Protein AF-A0A150PRD9-F1 (afdb_monomer)

Radius of gyration: 26.18 Å; Cα contacts (8 Å, |Δi|>4): 359; chains: 1; bounding box: 67×88×42 Å

Secondary structure (DSSP, 8-state):
--------------------------PPPPPS--TT----------PPPPHHHHHHHHHHHHTT--TT---STT---HHHHHHHH---SEEEEEEEEETTEEEEEEEEE-SSSS-EEEEEEETTTTT---EEEEPPPTT--HHHHHHHH-S-SEEEEEEEEETTEEEEEEEETTTTEEEEEEEESSGGGTT--EEEEEEEE-S--HHHIIIII-S-S--PPP---------

Structure (mmCIF, N/CA/C/O backbone):
data_AF-A0A150PRD9-F1
#
_entry.id   AF-A0A150PRD9-F1
#
loop_
_atom_site.group_PDB
_atom_site.id
_atom_site.type_symbol
_atom_site.label_atom_id
_atom_site.label_alt_id
_atom_site.label_comp_id
_atom_site.label_asym_id
_atom_site.label_entity_id
_atom_site.label_seq_id
_atom_site.pdbx_PDB_ins_code
_atom_site.Cartn_x
_atom_site.Cartn_y
_atom_site.Cartn_z
_atom_site.occupancy
_atom_site.B_iso_or_equiv
_atom_site.auth_seq_id
_atom_site.auth_comp_id
_atom_site.auth_asym_id
_atom_site.auth_atom_id
_atom_site.pdbx_PDB_model_num
ATOM 1 N N . MET A 1 1 ? 47.903 -1.549 9.107 1.00 37.62 1 MET A N 1
ATOM 2 C CA . MET A 1 1 ? 47.919 -2.402 7.899 1.00 37.62 1 MET A CA 1
ATOM 3 C C . MET A 1 1 ? 48.268 -3.822 8.312 1.00 37.62 1 MET A C 1
ATOM 5 O O . MET A 1 1 ? 49.426 -4.097 8.581 1.00 37.62 1 MET A O 1
ATOM 9 N N . ALA A 1 2 ? 47.248 -4.667 8.443 1.00 38.97 2 ALA A N 1
ATOM 10 C CA . ALA A 1 2 ? 47.296 -6.129 8.389 1.00 38.97 2 ALA A CA 1
ATOM 11 C C . ALA A 1 2 ? 45.835 -6.602 8.335 1.00 38.97 2 ALA A C 1
ATOM 13 O O . ALA A 1 2 ? 45.021 -6.114 9.123 1.00 38.97 2 ALA A O 1
ATOM 14 N N . PRO A 1 3 ? 45.492 -7.512 7.416 1.00 44.19 3 PRO A N 1
ATOM 15 C CA . PRO A 1 3 ? 44.768 -8.682 7.887 1.00 44.19 3 PRO A CA 1
ATOM 16 C C . PRO A 1 3 ? 45.264 -9.990 7.262 1.00 44.19 3 PRO A C 1
ATOM 18 O O . PRO A 1 3 ? 45.500 -10.095 6.064 1.00 44.19 3 PRO A O 1
ATOM 21 N N . PHE A 1 4 ? 45.397 -10.966 8.160 1.00 32.56 4 PHE A N 1
ATOM 22 C CA . PHE A 1 4 ? 45.103 -12.390 8.020 1.00 32.56 4 PHE A CA 1
ATOM 23 C C . PHE A 1 4 ? 44.724 -12.886 6.618 1.00 32.56 4 PHE A C 1
ATOM 25 O O . PHE A 1 4 ? 43.592 -12.707 6.165 1.00 32.56 4 PHE A O 1
ATOM 32 N N . ASP A 1 5 ? 45.658 -13.615 6.008 1.00 34.66 5 ASP A N 1
ATOM 33 C CA . ASP A 1 5 ? 45.406 -14.452 4.845 1.00 34.66 5 ASP A CA 1
ATOM 34 C C . ASP A 1 5 ? 45.187 -15.915 5.258 1.00 34.66 5 ASP A C 1
ATOM 36 O O . ASP A 1 5 ? 45.760 -16.442 6.216 1.00 34.66 5 ASP A O 1
ATOM 40 N N . ARG A 1 6 ? 44.286 -16.541 4.510 1.00 40.16 6 ARG A N 1
ATOM 41 C CA . ARG A 1 6 ? 43.806 -17.913 4.609 1.00 40.16 6 ARG A CA 1
ATOM 42 C C . ARG A 1 6 ? 44.943 -18.892 4.352 1.00 40.16 6 ARG A C 1
ATOM 44 O O . ARG A 1 6 ? 45.740 -18.690 3.449 1.00 40.16 6 ARG A O 1
ATOM 51 N N . THR A 1 7 ? 44.909 -20.039 5.027 1.00 35.50 7 THR A N 1
ATOM 52 C CA . THR A 1 7 ? 45.119 -21.364 4.406 1.00 35.50 7 THR A CA 1
ATOM 53 C C . THR A 1 7 ? 45.046 -22.450 5.475 1.00 35.50 7 THR A C 1
ATOM 55 O O . THR A 1 7 ? 45.992 -22.660 6.227 1.00 35.50 7 THR A O 1
ATOM 58 N N . ASN A 1 8 ? 43.938 -23.200 5.521 1.00 35.47 8 ASN A N 1
ATOM 59 C CA . ASN A 1 8 ? 43.919 -24.477 6.232 1.00 35.47 8 ASN A CA 1
ATOM 60 C C . ASN A 1 8 ? 43.603 -25.642 5.284 1.00 35.47 8 ASN A C 1
ATOM 62 O O . ASN A 1 8 ? 42.499 -25.818 4.781 1.00 35.47 8 ASN A O 1
ATOM 66 N N . ARG A 1 9 ? 44.695 -26.352 5.002 1.00 37.44 9 ARG A N 1
ATOM 67 C CA . ARG A 1 9 ? 44.912 -27.774 4.716 1.00 37.44 9 ARG A CA 1
ATOM 68 C C . ARG A 1 9 ? 43.719 -28.675 4.359 1.00 37.44 9 ARG A C 1
ATOM 70 O O . ARG A 1 9 ? 42.916 -29.098 5.177 1.00 37.44 9 ARG A O 1
ATOM 77 N N . ARG A 1 10 ? 43.800 -29.113 3.103 1.00 37.56 10 ARG A N 1
ATOM 78 C CA . ARG A 1 10 ? 43.673 -30.484 2.573 1.00 37.56 10 ARG A CA 1
ATOM 79 C C . ARG A 1 10 ? 43.666 -31.666 3.579 1.00 37.56 10 ARG A C 1
ATOM 81 O O . ARG A 1 10 ? 44.623 -31.827 4.327 1.00 37.56 10 ARG A O 1
ATOM 88 N N . ARG A 1 11 ? 42.739 -32.601 3.287 1.00 34.88 11 ARG A N 1
ATOM 89 C CA . ARG A 1 11 ? 42.903 -34.058 2.994 1.00 34.88 11 ARG A CA 1
ATOM 90 C C . ARG A 1 11 ? 42.358 -35.114 3.991 1.00 34.88 11 ARG A C 1
ATOM 92 O O . ARG A 1 11 ? 42.951 -35.391 5.020 1.00 34.88 11 ARG A O 1
ATOM 99 N N . SER A 1 12 ? 41.331 -35.815 3.473 1.00 32.56 12 SER A N 1
ATOM 100 C CA . SER A 1 12 ? 41.173 -37.281 3.284 1.00 32.56 12 SER A CA 1
ATOM 101 C C . SER A 1 12 ? 40.799 -38.216 4.444 1.00 32.56 12 SER A C 1
ATOM 103 O O . SER A 1 12 ? 41.617 -38.444 5.321 1.00 32.56 12 SER A O 1
ATOM 105 N N . ALA A 1 13 ? 39.654 -38.908 4.295 1.00 32.94 13 ALA A N 1
ATOM 106 C CA . ALA A 1 13 ? 39.488 -40.383 4.238 1.00 32.94 13 ALA A CA 1
ATOM 107 C C . ALA A 1 13 ? 37.976 -40.710 4.110 1.00 32.94 13 ALA A C 1
ATOM 109 O O . ALA A 1 13 ? 37.179 -40.253 4.914 1.00 32.94 13 ALA A O 1
ATOM 110 N N . ARG A 1 14 ? 37.491 -41.254 2.984 1.00 36.16 14 ARG A N 1
ATOM 111 C CA . ARG A 1 14 ? 37.261 -42.694 2.720 1.00 36.16 14 ARG A CA 1
ATOM 112 C C . ARG A 1 14 ? 36.399 -43.413 3.773 1.00 36.16 14 ARG A C 1
ATOM 114 O O . ARG A 1 14 ? 36.920 -43.893 4.768 1.00 36.16 14 ARG A O 1
ATOM 121 N N . CYS A 1 15 ? 35.128 -43.626 3.434 1.00 32.19 15 CYS A N 1
ATOM 122 C CA . CYS A 1 15 ? 34.435 -44.899 3.641 1.00 32.19 15 CYS A CA 1
ATOM 123 C C . CYS A 1 15 ? 33.459 -45.099 2.477 1.00 32.19 15 CYS A C 1
ATOM 125 O O . CYS A 1 15 ? 32.563 -44.295 2.248 1.00 32.19 15 CYS A O 1
ATOM 127 N N . ALA A 1 16 ? 33.717 -46.148 1.707 1.00 34.25 16 ALA A N 1
ATOM 128 C CA . ALA A 1 16 ? 32.912 -46.640 0.606 1.00 34.25 16 ALA A CA 1
ATOM 129 C C . ALA A 1 16 ? 32.479 -48.047 0.983 1.00 34.25 16 ALA A C 1
ATOM 131 O O . ALA A 1 16 ? 33.376 -48.823 1.270 1.00 34.25 16 ALA A O 1
ATOM 132 N N . TRP A 1 17 ? 31.187 -48.376 0.933 1.00 32.91 17 TRP A N 1
ATOM 133 C CA . TRP A 1 17 ? 30.701 -49.750 0.750 1.00 32.91 17 TRP A CA 1
ATOM 134 C C . TRP A 1 17 ? 29.345 -49.725 0.013 1.00 32.91 17 TRP A C 1
ATOM 136 O O . TRP A 1 17 ? 28.378 -49.186 0.535 1.00 32.91 17 TRP A O 1
ATOM 146 N N . LEU A 1 18 ? 29.372 -50.264 -1.220 1.00 37.53 18 LEU A N 1
ATOM 147 C CA . LEU A 1 18 ? 28.407 -51.132 -1.932 1.00 37.53 18 LEU A CA 1
ATOM 148 C C . LEU A 1 18 ? 26.892 -50.818 -1.852 1.00 37.53 18 LEU A C 1
ATOM 150 O O . LEU A 1 18 ? 26.327 -50.694 -0.779 1.00 37.53 18 LEU A O 1
ATOM 154 N N . TRP A 1 19 ? 26.145 -50.751 -2.959 1.00 32.72 19 TRP A N 1
ATOM 155 C CA . TRP A 1 19 ? 25.974 -51.819 -3.955 1.00 32.72 19 TRP A CA 1
ATOM 156 C C . TRP A 1 19 ? 25.648 -51.284 -5.361 1.00 32.72 19 TRP A C 1
ATOM 158 O O . TRP A 1 19 ? 24.918 -50.311 -5.528 1.00 32.72 19 TRP A O 1
ATOM 168 N N . LEU A 1 20 ? 26.171 -51.987 -6.365 1.00 34.28 20 LEU A N 1
ATOM 169 C CA .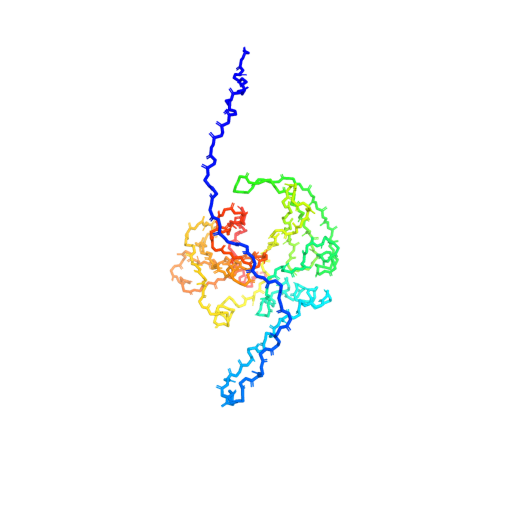 LEU A 1 20 ? 25.882 -51.853 -7.792 1.00 34.28 20 LEU A CA 1
ATOM 170 C C . LEU A 1 20 ? 25.314 -53.197 -8.281 1.00 34.28 20 LEU A C 1
ATOM 172 O O . LEU A 1 20 ? 25.629 -54.224 -7.681 1.00 34.28 20 LEU A O 1
ATOM 176 N N . LEU A 1 21 ? 24.597 -53.154 -9.413 1.00 36.78 21 LEU A N 1
ATOM 177 C CA . LEU A 1 21 ? 23.935 -54.228 -10.189 1.00 36.78 21 LEU A CA 1
ATOM 178 C C . LEU A 1 21 ? 22.407 -54.277 -9.945 1.00 36.78 21 LEU A C 1
ATOM 180 O O . LEU A 1 21 ? 21.961 -54.226 -8.812 1.00 36.78 21 LEU A O 1
ATOM 184 N N . ALA A 1 22 ? 21.530 -54.356 -10.947 1.00 35.50 22 ALA A N 1
ATOM 185 C CA . ALA A 1 22 ? 21.728 -54.771 -12.328 1.00 35.50 22 ALA A CA 1
ATOM 186 C C . ALA A 1 22 ? 20.698 -54.137 -13.276 1.00 35.50 22 ALA A C 1
ATOM 188 O O . ALA A 1 22 ? 19.500 -54.101 -13.008 1.00 35.50 22 ALA A O 1
ATOM 189 N N . LEU A 1 23 ? 21.201 -53.752 -14.448 1.00 47.50 23 LEU A N 1
ATOM 190 C CA . LEU A 1 23 ? 20.484 -53.788 -15.715 1.00 47.50 23 LEU A CA 1
ATOM 191 C C . LEU A 1 23 ? 19.924 -55.200 -15.936 1.00 47.50 23 LEU A C 1
ATOM 193 O O . LEU A 1 23 ? 20.686 -56.119 -16.210 1.00 47.50 23 LEU A O 1
ATOM 197 N N . THR A 1 24 ? 18.608 -55.368 -15.859 1.00 40.44 24 THR A N 1
ATOM 198 C CA . THR A 1 24 ? 17.876 -56.396 -16.614 1.00 40.44 24 THR A CA 1
ATOM 199 C C . THR A 1 24 ? 16.485 -55.856 -16.925 1.00 40.44 24 THR A C 1
ATOM 201 O O . THR A 1 24 ? 15.729 -55.462 -16.041 1.00 40.44 24 THR A O 1
ATOM 204 N N . GLY A 1 25 ? 16.162 -55.784 -18.216 1.00 47.84 25 GLY A N 1
ATOM 205 C CA . GLY A 1 25 ? 14.833 -55.445 -18.698 1.00 47.84 25 GLY A CA 1
ATOM 206 C C . GLY A 1 25 ? 13.842 -56.555 -18.368 1.00 47.84 25 GLY A C 1
ATOM 207 O O . GLY A 1 25 ? 13.628 -57.456 -19.170 1.00 47.84 25 GLY A O 1
ATOM 208 N N . CYS A 1 26 ? 13.214 -56.464 -17.201 1.00 33.56 26 CYS A N 1
ATOM 209 C CA . CYS A 1 26 ? 11.996 -57.192 -16.872 1.00 33.56 26 CYS A CA 1
ATOM 210 C C . CYS A 1 26 ? 10.946 -56.175 -16.428 1.00 33.56 26 CYS A C 1
ATOM 212 O O . CYS A 1 26 ? 11.032 -55.572 -15.362 1.00 33.56 26 CYS A O 1
ATOM 214 N N . ARG A 1 27 ? 9.969 -55.951 -17.306 1.00 45.00 27 ARG A N 1
ATOM 215 C CA . ARG A 1 27 ? 8.781 -55.145 -17.041 1.00 45.00 27 ARG A CA 1
ATOM 216 C C . ARG A 1 27 ? 7.873 -55.976 -16.121 1.00 45.00 27 ARG A C 1
ATOM 218 O O . ARG A 1 27 ? 7.467 -57.055 -16.551 1.00 45.00 27 ARG A O 1
ATOM 225 N N . PRO A 1 28 ? 7.556 -55.546 -14.888 1.00 47.50 28 PRO A N 1
ATOM 226 C CA . PRO A 1 28 ? 6.548 -56.242 -14.099 1.00 47.50 28 PRO A CA 1
ATOM 227 C C . PRO A 1 28 ? 5.176 -56.085 -14.783 1.00 47.50 28 PRO A C 1
ATOM 229 O O . PRO A 1 28 ? 4.887 -55.002 -15.308 1.00 47.50 28 PRO A O 1
ATOM 232 N N . PRO A 1 29 ? 4.327 -57.129 -14.822 1.00 48.88 29 PRO A N 1
ATOM 233 C CA . PRO A 1 29 ? 2.943 -56.967 -15.240 1.00 48.88 29 PRO A CA 1
ATOM 234 C C . PRO A 1 29 ? 2.233 -56.045 -14.247 1.00 48.88 29 PRO A C 1
ATOM 236 O O . PRO A 1 29 ? 2.432 -56.140 -13.034 1.00 48.88 29 PRO A O 1
ATOM 239 N N . ALA A 1 30 ? 1.438 -55.120 -14.782 1.00 51.72 30 ALA A N 1
ATOM 240 C CA . ALA A 1 30 ? 0.642 -54.197 -13.991 1.00 51.72 30 ALA A CA 1
ATOM 241 C C . ALA A 1 30 ? -0.240 -54.978 -12.999 1.00 51.72 30 ALA A C 1
ATOM 243 O O . ALA A 1 30 ? -0.910 -55.926 -13.421 1.00 51.72 30 ALA A O 1
ATOM 244 N N . PRO A 1 31 ? -0.284 -54.603 -11.708 1.00 46.94 31 PRO A N 1
ATOM 245 C CA . PRO A 1 31 ? -1.329 -55.108 -10.838 1.00 46.94 31 PRO A CA 1
ATOM 246 C C . PRO A 1 31 ? -2.671 -54.562 -11.335 1.00 46.94 31 PRO A C 1
ATOM 248 O O . PRO A 1 31 ? -2.882 -53.351 -11.422 1.00 46.94 31 PRO A O 1
ATOM 251 N N . ALA A 1 32 ? -3.565 -55.477 -11.698 1.00 51.06 32 ALA A N 1
ATOM 252 C CA . ALA A 1 32 ? -4.973 -55.184 -11.880 1.00 51.06 32 ALA A CA 1
ATOM 253 C C . ALA A 1 32 ? -5.573 -54.790 -10.521 1.00 51.06 32 ALA A C 1
ATOM 255 O O . ALA A 1 32 ? -5.383 -55.502 -9.537 1.00 51.06 32 ALA A O 1
ATOM 256 N N . GLY A 1 33 ? -6.311 -53.679 -10.487 1.00 52.69 33 GLY A N 1
ATOM 257 C CA . GLY A 1 33 ? -7.167 -53.319 -9.356 1.00 52.69 33 GLY A CA 1
ATOM 258 C C . GLY A 1 33 ? -6.579 -52.295 -8.386 1.00 52.69 33 GLY A C 1
ATOM 259 O O . GLY A 1 33 ? -6.261 -52.628 -7.251 1.00 52.69 33 GLY A O 1
ATOM 260 N N . CYS A 1 34 ? -6.548 -51.030 -8.810 1.00 42.34 34 CYS A N 1
ATOM 261 C CA . CYS A 1 34 ? -6.650 -49.875 -7.912 1.00 42.34 34 CYS A CA 1
ATOM 262 C C . CYS A 1 34 ? -7.755 -48.940 -8.436 1.00 42.34 34 CYS A C 1
ATOM 264 O O . CYS A 1 34 ? -7.512 -47.770 -8.729 1.00 42.34 34 CYS A O 1
ATOM 266 N N . ASP A 1 35 ? -8.973 -49.468 -8.582 1.00 45.53 35 ASP A N 1
ATOM 267 C CA . ASP A 1 35 ? -10.180 -48.651 -8.727 1.00 45.53 35 ASP A CA 1
ATOM 268 C C . ASP A 1 35 ? -10.509 -48.055 -7.356 1.00 45.53 35 ASP A C 1
ATOM 270 O O . ASP A 1 35 ? -11.196 -48.663 -6.537 1.00 45.53 35 ASP A O 1
ATOM 274 N N . GLY A 1 36 ? -9.937 -46.888 -7.060 1.00 45.34 36 GLY A N 1
ATOM 275 C CA . GLY A 1 36 ? -10.210 -46.222 -5.787 1.00 45.34 36 GLY A CA 1
ATOM 276 C C . GLY A 1 36 ? -9.238 -45.141 -5.337 1.00 45.34 36 GLY A C 1
ATOM 277 O O . GLY A 1 36 ? -9.206 -44.852 -4.147 1.00 45.34 36 GLY A O 1
ATOM 278 N N . CYS A 1 37 ? -8.446 -44.523 -6.220 1.00 39.03 37 CYS A N 1
ATOM 279 C CA . CYS A 1 37 ? -7.747 -43.289 -5.851 1.00 39.03 37 CYS A CA 1
ATOM 280 C C . CYS A 1 37 ? -8.706 -42.096 -6.014 1.00 39.03 37 CYS A C 1
ATOM 282 O O . CYS A 1 37 ? -9.008 -41.725 -7.152 1.00 39.03 37 CYS A O 1
ATOM 284 N N . PRO A 1 38 ? -9.197 -41.470 -4.926 1.00 46.97 38 PRO A N 1
ATOM 285 C CA . PRO A 1 38 ? -9.959 -40.243 -5.051 1.00 46.97 38 PRO A CA 1
ATOM 286 C C . PRO A 1 38 ? -9.023 -39.133 -5.527 1.00 46.97 38 PRO A C 1
ATOM 288 O O . PRO A 1 38 ? -7.971 -38.894 -4.941 1.00 46.97 38 PRO A O 1
ATOM 291 N N . GLY A 1 39 ? -9.440 -38.458 -6.595 1.00 44.22 39 GLY A N 1
ATOM 292 C CA . GLY A 1 39 ? -9.040 -37.091 -6.896 1.00 44.22 39 GLY A CA 1
ATOM 293 C C . GLY A 1 39 ? -7.546 -36.889 -7.095 1.00 44.22 39 GLY A C 1
ATOM 294 O O . GLY A 1 39 ? -6.844 -36.409 -6.210 1.00 44.22 39 GLY A O 1
ATOM 295 N N . ARG A 1 40 ? -7.090 -37.115 -8.330 1.00 43.19 40 ARG A N 1
ATOM 296 C CA . ARG A 1 40 ? -6.012 -36.318 -8.924 1.00 43.19 40 ARG A CA 1
ATOM 297 C C . ARG A 1 40 ? -6.301 -34.861 -8.560 1.00 43.19 40 ARG A C 1
ATOM 299 O O . ARG A 1 40 ? -7.249 -34.291 -9.096 1.00 43.19 40 ARG A O 1
ATOM 306 N N . ALA A 1 41 ? -5.554 -34.309 -7.603 1.00 44.50 41 ALA A N 1
ATOM 307 C CA . ALA A 1 41 ? -5.628 -32.899 -7.276 1.00 44.50 41 ALA A CA 1
ATOM 308 C C . ALA A 1 41 ? -5.374 -32.171 -8.591 1.00 44.50 41 ALA A C 1
ATOM 310 O O . ALA A 1 41 ? -4.271 -32.222 -9.143 1.00 44.50 41 ALA A O 1
ATOM 311 N N . VAL A 1 42 ? -6.440 -31.607 -9.157 1.00 44.72 42 VAL A N 1
ATOM 312 C CA . VAL A 1 42 ? -6.337 -30.672 -10.260 1.00 44.72 42 VAL A CA 1
ATOM 313 C C . VAL A 1 42 ? -5.552 -29.528 -9.658 1.00 44.72 42 VAL A C 1
ATOM 315 O O . VAL A 1 42 ? -6.079 -28.717 -8.904 1.00 44.72 42 VAL A O 1
ATOM 318 N N . SER A 1 43 ? -4.247 -29.543 -9.904 1.00 41.78 43 SER A N 1
ATOM 319 C CA . SER A 1 43 ? -3.396 -28.398 -9.685 1.00 41.78 43 SER A CA 1
ATOM 320 C C . SER A 1 43 ? -3.893 -27.359 -10.678 1.00 41.78 43 SER A C 1
ATOM 322 O O . SER A 1 43 ? -3.392 -27.273 -11.795 1.00 41.78 43 SER A O 1
ATOM 324 N N . THR A 1 44 ? -4.925 -26.607 -10.297 1.00 40.66 44 THR A N 1
ATOM 325 C CA . THR A 1 44 ? -5.184 -25.282 -10.844 1.00 40.66 44 THR A CA 1
ATOM 326 C C . THR A 1 44 ? -3.957 -24.464 -10.479 1.00 40.66 44 THR A C 1
ATOM 328 O O . THR A 1 44 ? -3.909 -23.812 -9.438 1.00 40.66 44 THR A O 1
ATOM 331 N N . GLN A 1 45 ? -2.908 -24.583 -11.294 1.00 38.66 45 GLN A N 1
ATOM 332 C CA . GLN A 1 45 ? -1.927 -23.524 -11.401 1.00 38.66 45 GLN A CA 1
ATOM 333 C C . GLN A 1 45 ? -2.751 -22.320 -11.832 1.00 38.66 45 GLN A C 1
ATOM 335 O O . GLN A 1 45 ? -3.256 -22.291 -12.950 1.00 38.66 45 GLN A O 1
ATOM 340 N N . ALA A 1 46 ? -3.014 -21.413 -10.893 1.00 47.97 46 ALA A N 1
ATOM 341 C CA . ALA A 1 46 ? -3.558 -20.116 -11.229 1.00 47.97 46 ALA A CA 1
ATOM 342 C C . ALA A 1 46 ? -2.591 -19.529 -12.258 1.00 47.97 46 ALA A C 1
ATOM 344 O O . ALA A 1 46 ? -1.435 -19.259 -11.927 1.00 47.97 46 ALA A O 1
ATOM 345 N N . GLU A 1 47 ? -3.020 -19.460 -13.519 1.00 54.19 47 GLU A N 1
ATOM 346 C CA . GLU A 1 47 ? -2.265 -18.758 -14.545 1.00 54.19 47 GLU A CA 1
ATOM 347 C C . GLU A 1 47 ? -2.004 -17.359 -14.000 1.00 54.19 47 GLU A C 1
ATOM 349 O O . GLU A 1 47 ? -2.922 -16.697 -13.501 1.00 54.19 47 GLU A O 1
ATOM 354 N N . ALA A 1 48 ? -0.736 -16.945 -14.011 1.00 58.50 48 ALA A N 1
ATOM 355 C CA . ALA A 1 48 ? -0.393 -15.589 -13.629 1.00 58.50 48 ALA A CA 1
ATOM 356 C C . ALA A 1 48 ? -1.292 -14.642 -14.440 1.00 58.50 48 ALA A C 1
ATOM 358 O O . ALA A 1 48 ? -1.447 -14.861 -15.648 1.00 58.50 48 ALA A O 1
ATOM 359 N N . PRO A 1 49 ? -1.927 -13.641 -13.802 1.00 62.88 49 PRO A N 1
ATOM 360 C CA . PRO A 1 49 ? -2.818 -12.739 -14.510 1.00 62.88 49 PRO A CA 1
ATOM 361 C C . PRO A 1 49 ? -2.090 -12.179 -15.730 1.00 62.88 49 PRO A C 1
ATOM 363 O O . PRO A 1 49 ? -0.939 -11.748 -15.636 1.00 62.88 49 PRO A O 1
ATOM 366 N N . GLY A 1 50 ? -2.758 -12.210 -16.886 1.00 77.38 50 GLY A N 1
ATOM 367 C CA . GLY A 1 50 ? -2.221 -11.598 -18.094 1.00 77.38 50 GLY A CA 1
ATOM 368 C C . GLY A 1 50 ? -1.827 -10.143 -17.826 1.00 77.38 50 GLY A C 1
ATOM 369 O O . GLY A 1 50 ? -2.442 -9.464 -17.002 1.00 77.38 50 GLY A O 1
ATOM 370 N N . ARG A 1 51 ? -0.799 -9.657 -18.529 1.00 82.25 51 ARG A N 1
ATOM 371 C CA . ARG A 1 51 ? -0.193 -8.325 -18.344 1.00 82.25 51 ARG A CA 1
ATOM 372 C C . ARG A 1 51 ? -1.231 -7.195 -18.206 1.00 82.25 51 ARG A C 1
ATOM 374 O O . ARG A 1 51 ? -1.108 -6.341 -17.335 1.00 82.25 51 ARG A O 1
ATOM 381 N N . GLU A 1 52 ? -2.271 -7.217 -19.034 1.00 85.88 52 GLU A N 1
ATOM 382 C CA . GLU A 1 52 ? -3.365 -6.235 -19.019 1.00 85.88 52 GLU A CA 1
ATOM 383 C C . GLU A 1 52 ? -4.241 -6.322 -17.763 1.00 85.88 52 GLU A C 1
ATOM 385 O O . GLU A 1 52 ? -4.605 -5.297 -17.192 1.00 85.88 52 GLU A O 1
ATOM 390 N N . ALA A 1 53 ? -4.535 -7.534 -17.286 1.00 87.00 53 ALA A N 1
ATOM 391 C CA 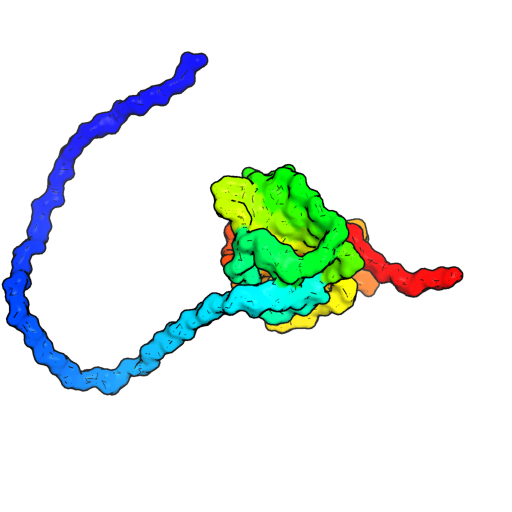. ALA A 1 53 ? -5.307 -7.737 -16.064 1.00 87.00 53 ALA A CA 1
ATOM 392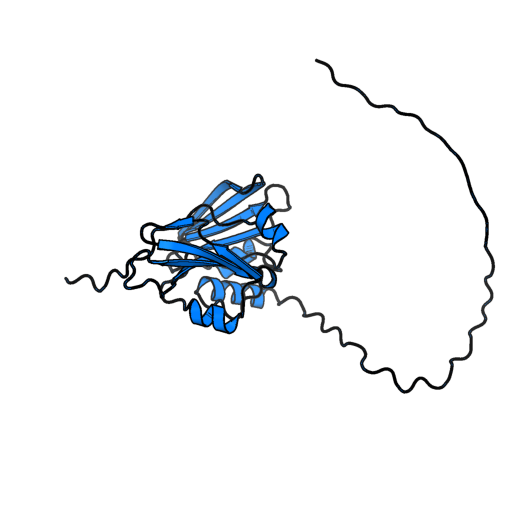 C C . ALA A 1 53 ? -4.549 -7.226 -14.830 1.00 87.00 53 ALA A C 1
ATOM 394 O O . ALA A 1 53 ? -5.165 -6.649 -13.935 1.00 87.00 53 ALA A O 1
ATOM 395 N N . ALA A 1 54 ? -3.221 -7.382 -14.799 1.00 86.00 54 ALA A N 1
ATOM 396 C CA . ALA A 1 54 ? -2.377 -6.841 -13.734 1.00 86.00 54 ALA A CA 1
ATOM 397 C C . ALA A 1 54 ? -2.364 -5.299 -13.734 1.00 86.00 54 ALA A C 1
ATOM 399 O O . ALA A 1 54 ? -2.520 -4.680 -12.679 1.00 86.00 54 ALA A O 1
ATOM 400 N N . ILE A 1 55 ? -2.262 -4.679 -14.917 1.00 89.38 55 ILE A N 1
ATOM 401 C CA . ILE A 1 55 ? -2.369 -3.219 -15.083 1.00 89.38 55 ILE A CA 1
ATOM 402 C C . ILE A 1 55 ? -3.725 -2.722 -14.575 1.00 89.38 55 ILE A C 1
ATOM 404 O O . ILE A 1 55 ? -3.781 -1.789 -13.776 1.00 89.38 55 ILE A O 1
ATOM 408 N N . GLU A 1 56 ? -4.816 -3.355 -15.005 1.00 90.75 56 GLU A N 1
ATOM 409 C CA . GLU A 1 56 ? -6.171 -2.956 -14.623 1.00 90.75 56 GLU A CA 1
ATOM 410 C C . GLU A 1 56 ? -6.441 -3.162 -13.126 1.00 90.75 56 GLU A C 1
ATOM 412 O O . GLU A 1 56 ? -7.071 -2.323 -12.481 1.00 90.75 56 GLU A O 1
ATOM 417 N N . ALA A 1 57 ? -5.942 -4.254 -12.543 1.00 90.69 57 ALA A N 1
ATOM 418 C CA . ALA A 1 57 ? -6.032 -4.494 -11.107 1.00 90.69 57 ALA A CA 1
ATOM 419 C C . ALA A 1 57 ? -5.292 -3.412 -10.309 1.00 90.69 57 ALA A C 1
ATOM 421 O O . ALA A 1 57 ? -5.847 -2.886 -9.344 1.00 90.69 57 ALA A O 1
ATOM 422 N N . LEU A 1 58 ? -4.079 -3.032 -10.727 1.00 91.81 58 LEU A N 1
ATOM 423 C CA . LEU A 1 58 ? -3.338 -1.964 -1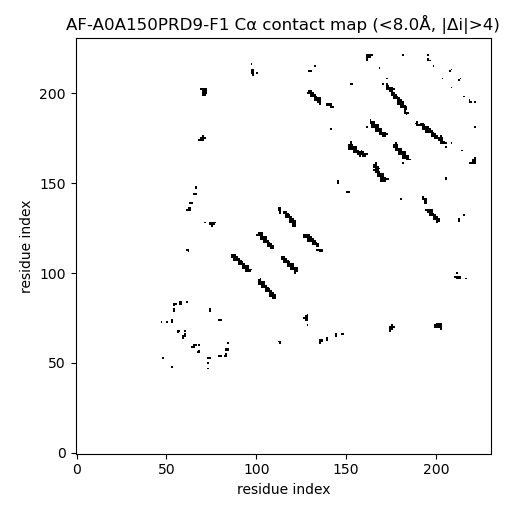0.061 1.00 91.81 58 LEU A CA 1
ATOM 424 C C . LEU A 1 58 ? -4.013 -0.599 -10.244 1.00 91.81 58 LEU A C 1
ATOM 426 O O . LEU A 1 58 ? -4.102 0.172 -9.290 1.00 91.81 58 LEU A O 1
ATOM 430 N N . ARG A 1 59 ? -4.535 -0.307 -11.439 1.00 92.38 59 ARG A N 1
ATOM 431 C CA . ARG A 1 59 ? -5.265 0.936 -11.722 1.00 92.38 59 ARG A CA 1
ATOM 432 C C . ARG A 1 59 ? -6.472 1.101 -10.795 1.00 92.38 59 ARG A C 1
ATOM 434 O O . ARG A 1 59 ? -6.665 2.178 -10.232 1.00 92.38 59 ARG A O 1
ATOM 441 N N . ARG A 1 60 ? -7.257 0.033 -10.605 1.00 93.62 60 ARG A N 1
ATOM 442 C CA . ARG A 1 60 ? -8.393 0.006 -9.667 1.00 93.62 60 ARG A CA 1
ATOM 443 C C . ARG A 1 60 ? -7.952 0.173 -8.216 1.00 93.62 60 ARG A C 1
ATOM 445 O O . ARG A 1 60 ? -8.502 1.028 -7.526 1.00 93.62 60 ARG A O 1
ATOM 452 N N . ALA A 1 61 ? -6.907 -0.543 -7.799 1.00 94.19 61 ALA A N 1
ATOM 453 C CA . ALA A 1 61 ? -6.347 -0.428 -6.453 1.00 94.19 61 ALA A CA 1
ATOM 454 C C . ALA A 1 61 ? -5.906 1.007 -6.130 1.00 94.19 61 ALA A C 1
ATOM 456 O O . ALA A 1 61 ? -6.272 1.552 -5.091 1.00 94.19 61 ALA A O 1
ATOM 457 N N . VAL A 1 62 ? -5.185 1.655 -7.051 1.00 93.06 62 VAL A N 1
ATOM 458 C CA . VAL A 1 62 ? -4.752 3.055 -6.921 1.00 93.06 62 VAL A CA 1
ATOM 459 C C . VAL A 1 62 ? -5.949 4.005 -6.856 1.00 93.06 62 VAL A C 1
ATOM 461 O O . VAL A 1 62 ? -5.913 4.973 -6.104 1.00 93.06 62 VAL A O 1
ATOM 464 N N . ALA A 1 63 ? -7.034 3.721 -7.580 1.00 91.56 63 ALA A N 1
ATOM 465 C CA . ALA A 1 63 ? -8.279 4.490 -7.510 1.00 91.56 63 ALA A CA 1
ATOM 466 C C . ALA A 1 63 ? -9.109 4.239 -6.231 1.00 91.56 63 ALA A C 1
ATOM 468 O O . ALA A 1 63 ? -10.128 4.900 -6.043 1.00 91.56 63 ALA A O 1
ATOM 469 N N . GLY A 1 64 ? -8.684 3.325 -5.351 1.00 91.69 64 GLY A N 1
ATOM 470 C CA . GLY A 1 64 ? -9.348 3.008 -4.083 1.00 91.69 64 GLY A CA 1
ATOM 471 C C . GLY A 1 64 ? -10.170 1.713 -4.086 1.00 91.69 64 GLY A C 1
ATOM 472 O O . GLY A 1 64 ? -10.596 1.277 -3.019 1.00 91.69 64 GLY A O 1
ATOM 473 N N . ASP A 1 65 ? -10.349 1.054 -5.236 1.00 94.50 65 ASP A N 1
ATOM 474 C CA . ASP A 1 65 ? -10.967 -0.277 -5.312 1.00 94.50 65 ASP A CA 1
ATOM 475 C C . ASP A 1 65 ? -9.913 -1.360 -5.052 1.00 94.50 65 ASP A C 1
ATOM 477 O O . ASP A 1 65 ? -9.276 -1.902 -5.959 1.00 94.50 65 ASP A O 1
ATOM 481 N N . LEU A 1 66 ? -9.698 -1.637 -3.766 1.00 94.50 66 LEU A N 1
ATOM 482 C CA . LEU A 1 66 ? -8.717 -2.612 -3.297 1.00 94.50 66 LEU A CA 1
ATOM 483 C C . LEU A 1 66 ? -9.279 -4.037 -3.211 1.00 94.50 66 LEU A C 1
ATOM 485 O O . LEU A 1 66 ? -8.499 -4.982 -3.134 1.00 94.50 66 LEU A O 1
ATOM 489 N N . VAL A 1 67 ? -10.601 -4.229 -3.242 1.00 93.31 67 VAL A N 1
ATOM 490 C CA . VAL A 1 67 ? -11.254 -5.498 -2.864 1.00 93.31 67 VAL A CA 1
ATOM 491 C C . VAL A 1 67 ? -10.677 -6.702 -3.614 1.00 93.31 67 VAL A C 1
ATOM 493 O O . VAL A 1 67 ? -10.364 -7.722 -2.996 1.00 93.31 67 VAL A O 1
ATOM 496 N N . GLY A 1 68 ? -10.498 -6.567 -4.930 1.00 88.19 68 GLY A N 1
ATOM 497 C CA . GLY A 1 68 ? -10.004 -7.632 -5.806 1.00 88.19 68 GLY A CA 1
ATOM 498 C C . GLY A 1 68 ? -8.482 -7.717 -5.957 1.00 88.19 68 GLY A C 1
ATOM 499 O O . GLY A 1 68 ? -8.010 -8.553 -6.726 1.00 88.19 68 GLY A O 1
ATOM 500 N N . PHE A 1 69 ? -7.705 -6.864 -5.287 1.00 89.94 69 PHE A N 1
ATOM 501 C CA . PHE A 1 69 ? -6.258 -6.798 -5.486 1.00 89.94 69 PHE A CA 1
ATOM 502 C C . PHE A 1 69 ? -5.521 -7.974 -4.810 1.00 89.94 69 PHE A C 1
ATOM 504 O O . PHE A 1 69 ? -5.826 -8.341 -3.674 1.00 89.94 69 PHE A O 1
ATOM 511 N N . GLN A 1 70 ? -4.543 -8.568 -5.507 1.00 88.06 70 GLN A N 1
ATOM 512 C CA . GLN A 1 70 ? -3.812 -9.774 -5.066 1.00 88.06 70 GLN A CA 1
ATOM 513 C C . GLN A 1 70 ? -2.282 -9.601 -5.033 1.00 88.06 70 GLN A C 1
ATOM 515 O O . GLN A 1 70 ? -1.531 -10.561 -5.198 1.00 88.06 70 GLN A O 1
ATOM 520 N N . GLY A 1 71 ? -1.813 -8.377 -4.798 1.00 91.00 71 GLY A N 1
ATOM 521 C CA . GLY A 1 71 ? -0.388 -8.084 -4.657 1.00 91.00 71 GLY A CA 1
ATOM 522 C C . GLY A 1 71 ? 0.286 -7.716 -5.978 1.00 91.00 71 GLY A C 1
ATOM 523 O O . GLY A 1 71 ? -0.306 -7.782 -7.052 1.00 91.00 71 GLY A O 1
ATOM 524 N N . LEU A 1 72 ? 1.550 -7.297 -5.892 1.00 89.44 72 LEU A N 1
ATOM 525 C CA . LEU A 1 72 ? 2.338 -6.814 -7.037 1.00 89.44 72 LEU A CA 1
ATOM 526 C C . LEU A 1 72 ? 3.039 -7.927 -7.839 1.00 89.44 72 LEU A C 1
ATOM 528 O O . LEU A 1 72 ? 3.977 -7.646 -8.582 1.00 89.44 72 LEU A O 1
ATOM 532 N N . THR A 1 73 ? 2.628 -9.191 -7.709 1.00 81.06 73 THR A N 1
ATOM 533 C CA . THR A 1 73 ? 3.232 -10.282 -8.492 1.00 81.06 73 THR A CA 1
ATOM 534 C C . THR A 1 73 ? 3.094 -9.998 -9.990 1.00 81.06 73 THR A C 1
ATOM 536 O O . THR A 1 73 ? 1.993 -9.751 -10.475 1.00 81.06 73 THR A O 1
ATOM 539 N N . GLY A 1 74 ? 4.210 -10.019 -10.726 1.00 69.81 74 GLY A N 1
ATOM 540 C CA . GLY A 1 74 ? 4.234 -9.696 -12.158 1.00 69.81 74 GLY A CA 1
ATOM 541 C C . GLY A 1 74 ? 4.248 -8.196 -12.490 1.00 69.81 74 GLY A C 1
ATOM 542 O O . GLY A 1 74 ? 4.231 -7.845 -13.667 1.00 69.81 74 GLY A O 1
ATOM 543 N N . MET A 1 75 ? 4.328 -7.307 -11.491 1.00 74.25 75 MET A N 1
ATOM 544 C CA . MET A 1 75 ? 4.468 -5.849 -11.661 1.00 74.25 75 MET A CA 1
ATOM 545 C C . MET A 1 75 ? 5.913 -5.380 -11.431 1.00 74.25 75 MET A C 1
ATOM 547 O O . MET A 1 75 ? 6.170 -4.381 -10.763 1.00 74.25 75 MET A O 1
ATOM 551 N N . GLU A 1 76 ? 6.872 -6.124 -11.977 1.00 69.38 76 GLU A N 1
ATOM 552 C CA . GLU A 1 76 ? 8.311 -5.890 -11.787 1.00 69.38 76 GLU A CA 1
ATOM 553 C C . GLU A 1 76 ? 8.847 -4.768 -12.695 1.00 69.38 76 GLU A C 1
ATOM 555 O O . GLU A 1 76 ? 9.839 -4.117 -12.370 1.00 69.38 76 GLU A O 1
ATOM 560 N N . ASP A 1 77 ? 8.168 -4.515 -13.817 1.00 74.75 77 ASP A N 1
ATOM 561 C CA . ASP A 1 77 ? 8.584 -3.586 -14.868 1.00 74.75 77 ASP A CA 1
ATOM 562 C C . ASP A 1 77 ? 8.062 -2.156 -14.624 1.00 74.75 77 ASP A C 1
ATOM 564 O O . ASP A 1 77 ? 6.865 -1.909 -14.449 1.00 74.75 77 ASP A O 1
ATOM 568 N N . ARG A 1 78 ? 8.961 -1.170 -14.705 1.00 80.06 78 ARG A N 1
ATOM 569 C CA . ARG A 1 78 ? 8.626 0.262 -14.637 1.00 80.06 78 ARG A CA 1
ATOM 570 C C . ARG A 1 78 ? 7.616 0.694 -15.701 1.00 80.06 78 ARG A C 1
ATOM 572 O O . ARG A 1 78 ? 6.812 1.586 -15.438 1.00 80.06 78 ARG A O 1
ATOM 579 N N . GLN A 1 79 ? 7.632 0.083 -16.885 1.00 79.31 79 GLN A N 1
ATOM 580 C CA . GLN A 1 79 ? 6.673 0.403 -17.945 1.00 79.31 79 GLN A CA 1
ATOM 581 C C . GLN A 1 79 ? 5.254 -0.040 -17.576 1.00 79.31 79 GLN A C 1
ATOM 583 O O . GLN A 1 79 ? 4.293 0.665 -17.880 1.00 79.31 79 GLN A O 1
ATOM 588 N N . LEU A 1 80 ? 5.116 -1.175 -16.882 1.00 79.88 80 LEU A N 1
ATOM 589 C CA . LEU A 1 80 ? 3.828 -1.641 -16.362 1.00 79.88 80 LEU A CA 1
ATOM 590 C C . LEU A 1 80 ? 3.265 -0.696 -15.320 1.00 79.88 80 LEU A C 1
ATOM 592 O O . LEU A 1 80 ? 2.084 -0.354 -15.363 1.00 79.88 80 LEU A O 1
ATOM 596 N N . LEU A 1 81 ? 4.132 -0.244 -14.419 1.00 85.25 81 LEU A N 1
ATOM 597 C CA . LEU A 1 81 ? 3.759 0.746 -13.429 1.00 85.25 81 LEU A CA 1
ATOM 598 C C . LEU A 1 81 ? 3.289 2.042 -14.107 1.00 85.25 81 LEU A C 1
ATOM 600 O O . LEU A 1 81 ? 2.206 2.528 -13.801 1.00 85.25 81 LEU A O 1
ATOM 604 N N . ALA A 1 82 ? 4.049 2.566 -15.072 1.00 85.62 82 ALA A N 1
ATOM 605 C CA . ALA A 1 82 ? 3.667 3.777 -15.800 1.00 85.62 82 ALA A CA 1
ATOM 606 C C . ALA A 1 82 ? 2.303 3.635 -16.502 1.00 85.62 82 ALA A C 1
ATOM 608 O O . ALA A 1 82 ? 1.476 4.543 -16.426 1.00 85.62 82 ALA A O 1
ATOM 609 N N . ALA A 1 83 ? 2.036 2.481 -17.126 1.00 85.00 83 ALA A N 1
ATOM 610 C CA . ALA A 1 83 ? 0.751 2.201 -17.764 1.00 85.00 83 ALA A CA 1
ATOM 611 C C . ALA A 1 83 ? -0.416 2.167 -16.759 1.00 85.00 83 ALA A C 1
ATOM 613 O O . ALA A 1 83 ? -1.485 2.702 -17.044 1.00 85.00 83 ALA A O 1
ATOM 614 N N . ALA A 1 84 ? -0.212 1.579 -15.577 1.00 86.38 84 ALA A N 1
ATOM 615 C CA . ALA A 1 84 ? -1.247 1.469 -14.549 1.00 86.38 84 ALA A CA 1
ATOM 616 C C . ALA A 1 84 ? -1.549 2.797 -13.836 1.00 86.38 84 ALA A C 1
ATOM 618 O O . ALA A 1 84 ? -2.699 3.068 -13.491 1.00 86.38 84 ALA A O 1
ATOM 619 N N . LEU A 1 85 ? -0.532 3.634 -13.609 1.00 86.88 85 LEU A N 1
ATOM 620 C CA . LEU A 1 85 ? -0.692 4.896 -12.879 1.00 86.88 85 LEU A CA 1
ATOM 621 C C . LEU A 1 85 ? -1.316 6.015 -13.726 1.00 86.88 85 LEU A C 1
ATOM 623 O O . LEU A 1 85 ? -1.908 6.953 -13.172 1.00 86.88 85 LEU A O 1
ATOM 627 N N . GLY A 1 86 ? -1.227 5.890 -15.053 1.00 82.31 86 GLY A N 1
ATOM 628 C CA . GLY A 1 86 ? -1.746 6.861 -16.008 1.00 82.31 86 GLY A CA 1
ATOM 629 C C . GLY A 1 86 ? -0.889 8.132 -16.096 1.00 82.31 86 GLY A C 1
ATOM 630 O O . GLY A 1 86 ? 0.260 8.147 -15.649 1.00 82.31 86 GLY A O 1
ATOM 631 N N . PRO A 1 87 ? -1.421 9.213 -16.695 1.00 80.75 87 PRO A N 1
ATOM 632 C CA . PRO A 1 87 ? -0.678 10.456 -16.862 1.00 80.75 87 PRO A CA 1
ATOM 633 C C . PRO A 1 87 ? -0.331 11.091 -15.510 1.00 80.75 87 PRO A C 1
ATOM 635 O O . PRO A 1 87 ? -1.149 11.134 -14.588 1.00 80.75 87 PRO A O 1
ATOM 638 N N . TYR A 1 88 ? 0.882 11.628 -15.417 1.00 87.75 88 TYR A N 1
ATOM 639 C CA . TYR A 1 88 ? 1.396 12.311 -14.235 1.00 87.75 88 TYR A CA 1
ATOM 640 C C . TYR A 1 88 ? 2.016 13.660 -14.618 1.00 87.75 88 TYR A C 1
ATOM 642 O O . TYR A 1 88 ? 2.452 13.867 -15.749 1.00 87.75 88 TYR A O 1
ATOM 650 N N . VAL A 1 89 ? 2.027 14.592 -13.667 1.00 89.00 89 VAL A N 1
ATOM 651 C CA . VAL A 1 89 ? 2.564 15.951 -13.830 1.00 89.00 89 VAL A CA 1
ATOM 652 C C . VAL A 1 89 ? 4.081 15.931 -13.762 1.00 89.00 89 VAL A C 1
ATOM 654 O O . VAL A 1 89 ? 4.768 16.592 -14.537 1.00 89.00 89 VAL A O 1
ATOM 657 N N . ARG A 1 90 ? 4.609 15.187 -12.790 1.00 91.38 90 ARG A N 1
ATOM 658 C CA . ARG A 1 90 ? 6.032 15.152 -12.484 1.00 91.38 90 ARG A CA 1
ATOM 659 C C . ARG A 1 90 ? 6.401 13.798 -11.907 1.00 91.38 90 ARG A C 1
ATOM 661 O O . ARG A 1 90 ? 5.634 13.216 -11.148 1.00 91.38 90 ARG A O 1
ATOM 668 N N . ALA A 1 91 ? 7.597 13.336 -12.243 1.00 92.50 91 ALA A N 1
ATOM 669 C CA . ALA A 1 91 ? 8.237 12.233 -11.554 1.00 92.50 91 ALA A CA 1
ATOM 670 C C . ALA A 1 91 ? 9.633 12.667 -11.104 1.00 92.50 91 ALA A C 1
ATOM 672 O O . ALA A 1 91 ? 10.357 13.320 -11.859 1.00 92.50 91 ALA A O 1
ATOM 673 N N . THR A 1 92 ? 9.997 12.337 -9.871 1.00 94.44 92 THR A N 1
ATOM 674 C CA . THR A 1 92 ? 11.335 12.567 -9.314 1.00 94.44 92 THR A CA 1
ATOM 675 C C . THR A 1 92 ? 11.893 11.267 -8.777 1.00 94.44 92 THR A C 1
ATOM 677 O O . THR A 1 92 ? 11.152 10.455 -8.230 1.00 94.44 92 THR A O 1
ATOM 680 N N . GLU A 1 93 ? 13.197 11.077 -8.924 1.00 95.06 93 GLU A N 1
ATOM 681 C CA . GLU A 1 93 ? 13.884 9.877 -8.470 1.00 95.06 93 GLU A CA 1
ATOM 682 C C . GLU A 1 93 ? 14.987 10.263 -7.489 1.00 95.06 93 GLU A C 1
ATOM 684 O O . GLU A 1 93 ? 15.783 11.160 -7.770 1.00 95.06 93 GLU A O 1
ATOM 689 N N . GLU A 1 94 ? 15.037 9.582 -6.351 1.00 94.88 94 GLU A N 1
ATOM 690 C CA . GLU A 1 94 ? 16.100 9.744 -5.363 1.00 94.88 94 GLU A CA 1
ATOM 691 C C . GLU A 1 94 ? 16.413 8.423 -4.662 1.00 94.88 94 GLU A C 1
ATOM 693 O O . GLU A 1 94 ? 15.630 7.473 -4.703 1.00 94.88 94 GLU A O 1
ATOM 698 N N . GLU A 1 95 ? 17.574 8.341 -4.016 1.00 94.56 95 GLU A N 1
ATOM 699 C CA . GLU A 1 95 ? 17.910 7.184 -3.195 1.00 94.56 95 GLU A CA 1
ATOM 700 C C . GLU A 1 95 ? 17.538 7.423 -1.731 1.00 94.56 95 GLU A C 1
ATOM 702 O O . GLU A 1 95 ? 17.907 8.436 -1.141 1.00 94.56 95 GLU A O 1
ATOM 707 N N . ARG A 1 96 ? 16.844 6.458 -1.124 1.00 93.00 96 ARG A N 1
ATOM 708 C CA . ARG A 1 96 ? 16.471 6.465 0.295 1.00 93.00 96 ARG A CA 1
ATOM 709 C C . ARG A 1 96 ? 16.885 5.162 0.969 1.00 93.00 96 ARG A C 1
ATOM 711 O O . ARG A 1 96 ? 17.027 4.122 0.325 1.00 93.00 96 ARG A O 1
ATOM 718 N N . VAL A 1 97 ? 17.063 5.206 2.287 1.00 90.44 97 VAL A N 1
ATOM 719 C CA . VAL A 1 97 ? 17.322 4.015 3.108 1.00 90.44 97 VAL A CA 1
ATOM 720 C C . VAL A 1 97 ? 16.071 3.657 3.898 1.00 90.44 97 VAL A C 1
ATOM 722 O O . VAL A 1 97 ? 15.462 4.515 4.531 1.00 90.44 97 VAL A O 1
ATOM 725 N N . ARG A 1 98 ? 15.707 2.375 3.894 1.00 87.94 98 ARG A N 1
ATOM 726 C CA . ARG A 1 98 ? 14.575 1.826 4.647 1.00 87.94 98 ARG A CA 1
ATOM 727 C C . ARG A 1 98 ? 14.980 0.477 5.227 1.00 87.94 98 ARG A C 1
ATOM 729 O O . ARG A 1 98 ? 15.443 -0.395 4.501 1.00 87.94 98 ARG A O 1
ATOM 736 N N . LEU A 1 99 ? 14.842 0.323 6.546 1.00 87.88 99 LEU A N 1
ATOM 737 C CA . LEU A 1 99 ? 15.231 -0.892 7.283 1.00 87.88 99 LEU A CA 1
ATOM 738 C C . LEU A 1 99 ? 16.677 -1.362 7.003 1.00 87.88 99 LEU A C 1
ATOM 740 O O . LEU A 1 99 ? 16.952 -2.555 6.946 1.00 87.88 99 LEU A O 1
ATOM 744 N N . GLY A 1 100 ? 17.601 -0.422 6.788 1.00 88.19 100 GLY A N 1
ATOM 745 C CA . GLY A 1 100 ? 18.998 -0.728 6.454 1.00 88.19 100 GLY A CA 1
ATOM 746 C C . GLY A 1 100 ? 19.251 -1.108 4.989 1.00 88.19 100 GLY A C 1
ATOM 747 O O . GLY A 1 100 ? 20.397 -1.352 4.624 1.00 88.19 100 GLY A O 1
ATOM 748 N N . TRP A 1 101 ? 18.223 -1.109 4.137 1.00 89.62 101 TRP A N 1
ATOM 749 C CA . TRP A 1 101 ? 18.331 -1.368 2.699 1.00 89.62 101 TRP A CA 1
ATOM 750 C C . TRP A 1 101 ? 18.255 -0.075 1.896 1.00 89.62 101 TRP A C 1
ATOM 752 O O . TRP A 1 101 ? 17.511 0.843 2.246 1.00 89.62 101 TRP A O 1
ATOM 762 N N . ARG A 1 102 ? 19.023 -0.007 0.806 1.00 92.75 102 ARG A N 1
ATOM 763 C CA . ARG A 1 102 ? 19.002 1.119 -0.134 1.00 92.75 102 ARG A CA 1
ATOM 764 C C . ARG A 1 102 ? 17.941 0.890 -1.198 1.00 92.75 102 ARG A C 1
ATOM 766 O O . ARG A 1 102 ? 17.904 -0.165 -1.831 1.00 92.75 102 ARG A O 1
ATOM 773 N N . TYR A 1 103 ? 17.139 1.915 -1.425 1.00 93.19 103 TYR A N 1
ATOM 774 C CA . TYR A 1 103 ? 16.094 1.951 -2.429 1.00 93.19 103 TYR A CA 1
ATOM 775 C C . TYR A 1 103 ? 16.271 3.163 -3.319 1.00 93.19 103 TYR A C 1
ATOM 777 O O . TYR A 1 103 ? 16.662 4.233 -2.865 1.00 93.19 103 TYR A O 1
ATOM 785 N N . ARG A 1 104 ? 15.914 2.989 -4.579 1.00 94.00 104 ARG A N 1
ATOM 786 C CA . ARG A 1 104 ? 15.627 4.054 -5.519 1.00 94.00 104 ARG A CA 1
ATOM 787 C C . ARG A 1 104 ? 14.127 4.292 -5.490 1.00 94.00 104 ARG A C 1
ATOM 789 O O . ARG A 1 104 ? 13.355 3.396 -5.826 1.00 94.00 104 ARG A O 1
ATOM 796 N N . VAL A 1 105 ? 13.728 5.470 -5.042 1.00 93.88 105 VAL A N 1
ATOM 797 C CA . VAL A 1 105 ? 12.331 5.847 -4.854 1.00 93.88 105 VAL A CA 1
ATOM 798 C C . VAL A 1 105 ? 11.929 6.762 -5.992 1.00 93.88 105 VAL A C 1
ATOM 800 O O . VAL A 1 105 ? 12.538 7.808 -6.202 1.00 93.88 105 VAL A O 1
ATOM 803 N N . LEU A 1 106 ? 10.927 6.330 -6.748 1.00 93.31 106 LEU A N 1
ATOM 804 C CA . LEU A 1 106 ? 10.282 7.130 -7.773 1.00 93.31 106 LEU A CA 1
ATOM 805 C C . LEU A 1 106 ? 9.016 7.740 -7.171 1.00 93.31 106 LEU A C 1
ATOM 807 O O . LEU A 1 106 ? 8.046 7.026 -6.922 1.00 93.31 106 LEU A O 1
ATOM 811 N N . THR A 1 107 ? 9.034 9.049 -6.957 1.00 94.50 107 THR A N 1
ATOM 812 C CA . THR A 1 107 ? 7.877 9.818 -6.490 1.00 94.50 107 THR A CA 1
ATOM 813 C C . THR A 1 107 ? 7.144 10.385 -7.693 1.00 94.50 107 THR A C 1
ATOM 815 O O . THR A 1 107 ? 7.741 11.076 -8.521 1.00 94.50 107 THR A O 1
ATOM 818 N N . ILE A 1 108 ? 5.856 10.076 -7.801 1.00 93.62 108 ILE A N 1
ATOM 819 C CA . ILE A 1 108 ? 5.005 10.396 -8.944 1.00 93.62 108 ILE A CA 1
ATOM 820 C C . ILE A 1 108 ? 3.887 11.319 -8.471 1.00 93.62 108 ILE A C 1
ATOM 822 O O . ILE A 1 108 ? 3.047 10.925 -7.663 1.00 93.62 108 ILE A O 1
ATOM 826 N N . GLU A 1 109 ? 3.870 12.532 -9.015 1.00 93.88 109 GLU A N 1
ATOM 827 C CA . GLU A 1 109 ? 2.864 13.560 -8.752 1.00 93.88 109 GLU A CA 1
ATOM 828 C C . GLU A 1 109 ? 1.813 13.554 -9.866 1.00 93.88 109 GLU A C 1
ATOM 830 O O . GLU A 1 109 ? 2.133 13.715 -11.048 1.00 93.88 109 GLU A O 1
ATOM 835 N N . ARG A 1 110 ? 0.546 13.381 -9.503 1.00 91.06 110 ARG A N 1
ATOM 836 C CA . ARG A 1 110 ? -0.595 13.167 -10.403 1.00 91.06 110 ARG A CA 1
ATOM 837 C C . ARG A 1 110 ? -1.594 14.315 -10.294 1.00 91.06 110 ARG A C 1
ATOM 839 O O . ARG A 1 110 ? -1.715 14.970 -9.263 1.00 91.06 110 ARG A O 1
ATOM 846 N N . THR A 1 111 ? -2.350 14.542 -11.366 1.00 86.19 111 THR A N 1
ATOM 847 C CA . THR A 1 111 ? -3.443 15.531 -11.382 1.00 86.19 111 THR A CA 1
ATOM 848 C C . THR A 1 111 ? -4.693 15.033 -10.653 1.00 86.19 111 THR A C 1
ATOM 850 O O . THR A 1 111 ? -5.431 15.831 -10.078 1.00 86.19 111 THR A O 1
ATOM 853 N N . ALA A 1 112 ? -4.924 13.719 -10.665 1.00 86.44 112 ALA A N 1
ATOM 854 C CA . ALA A 1 112 ? -6.042 13.055 -10.005 1.00 86.44 112 ALA A CA 1
ATOM 855 C C . ALA A 1 112 ? -5.586 12.330 -8.733 1.00 86.44 112 ALA A C 1
ATOM 857 O O . ALA A 1 112 ? -4.413 11.988 -8.590 1.00 86.44 112 ALA A O 1
ATOM 858 N N . ALA A 1 113 ? -6.523 12.070 -7.817 1.00 85.94 113 ALA A N 1
ATOM 859 C CA . ALA A 1 113 ? -6.239 11.279 -6.627 1.00 85.94 113 ALA A CA 1
ATOM 860 C C . ALA A 1 113 ? -5.874 9.816 -6.987 1.00 85.94 113 ALA A C 1
ATOM 862 O O . ALA A 1 113 ? -6.375 9.278 -7.981 1.00 85.94 113 ALA A O 1
ATOM 863 N N . PRO A 1 114 ? -5.001 9.161 -6.203 1.00 91.19 114 PRO A N 1
ATOM 864 C CA . PRO A 1 114 ? -4.082 9.754 -5.232 1.00 91.19 114 PRO A CA 1
ATOM 865 C C . PRO A 1 114 ? -3.062 10.676 -5.911 1.00 91.19 114 PRO A C 1
ATOM 867 O O . PRO A 1 114 ? -2.538 10.350 -6.979 1.00 91.19 114 PRO A O 1
ATOM 870 N N . ARG A 1 115 ? -2.813 11.840 -5.295 1.00 90.25 115 ARG A N 1
ATOM 871 C CA . ARG A 1 115 ? -1.980 12.906 -5.882 1.00 90.25 115 ARG A C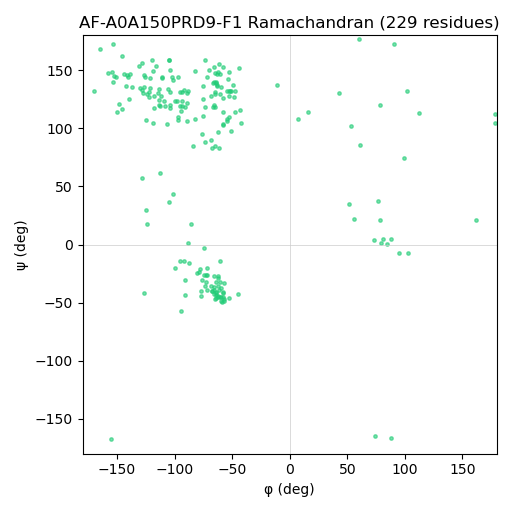A 1
ATOM 872 C C . ARG A 1 115 ? -0.495 12.569 -5.879 1.00 90.25 115 ARG A C 1
ATOM 874 O O . ARG A 1 115 ? 0.198 12.970 -6.800 1.00 90.25 115 ARG A O 1
ATOM 881 N N . ARG A 1 116 ? -0.030 11.820 -4.883 1.00 92.81 116 ARG A N 1
ATOM 882 C CA . ARG A 1 116 ? 1.364 11.400 -4.740 1.00 92.81 116 ARG A CA 1
ATOM 883 C C . ARG A 1 116 ? 1.408 9.890 -4.566 1.00 92.81 116 ARG A C 1
ATOM 885 O O . ARG A 1 116 ? 0.664 9.344 -3.755 1.00 92.81 116 ARG A O 1
ATOM 892 N N . ILE A 1 117 ? 2.259 9.233 -5.345 1.00 94.12 117 ILE A N 1
ATOM 893 C CA . ILE A 1 117 ? 2.532 7.796 -5.256 1.00 94.12 117 ILE A CA 1
ATOM 894 C C . ILE A 1 117 ? 4.044 7.614 -5.199 1.00 94.12 117 ILE A C 1
ATOM 896 O O . ILE A 1 117 ? 4.765 8.217 -5.994 1.00 94.12 117 ILE A O 1
ATOM 900 N N . GLU A 1 118 ? 4.527 6.770 -4.297 1.00 94.69 118 GLU A N 1
ATOM 901 C CA . GLU A 1 118 ? 5.935 6.394 -4.222 1.00 94.69 118 GLU A CA 1
ATOM 902 C C . GLU A 1 118 ? 6.129 4.930 -4.611 1.00 94.69 118 GLU A C 1
ATOM 904 O O . GLU A 1 118 ? 5.486 4.027 -4.076 1.00 94.69 118 GLU A O 1
ATOM 909 N N . ALA A 1 119 ? 7.046 4.692 -5.544 1.00 93.94 119 ALA A N 1
ATOM 910 C CA . ALA A 1 119 ? 7.442 3.365 -5.988 1.00 93.94 119 ALA A CA 1
ATOM 911 C C . ALA A 1 119 ? 8.893 3.089 -5.583 1.00 93.94 119 ALA A C 1
ATOM 913 O O . ALA A 1 119 ? 9.813 3.803 -5.987 1.00 93.94 119 ALA A O 1
ATOM 914 N N . TRP A 1 120 ? 9.095 2.047 -4.783 1.00 93.50 120 TRP A N 1
ATOM 915 C CA . TRP A 1 120 ? 10.369 1.708 -4.161 1.00 93.50 120 TRP A CA 1
ATOM 916 C C . TRP A 1 120 ? 11.019 0.532 -4.8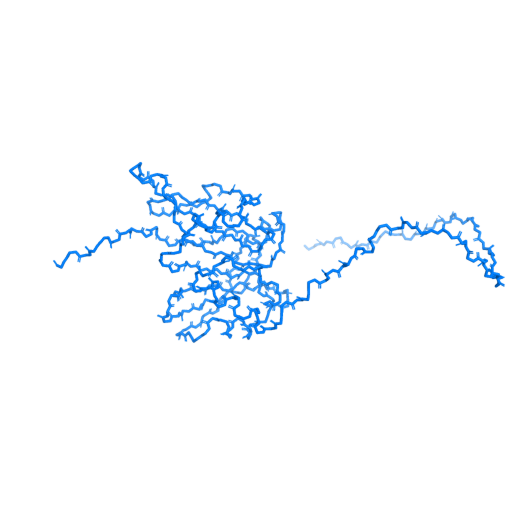83 1.00 93.50 120 TRP A C 1
ATOM 918 O O . TRP A 1 120 ? 10.496 -0.584 -4.874 1.00 93.50 120 TRP A O 1
ATOM 928 N N . PHE A 1 121 ? 12.191 0.772 -5.466 1.00 92.19 121 PHE A N 1
ATOM 929 C CA . PHE A 1 121 ? 12.976 -0.222 -6.194 1.00 92.19 121 PHE A CA 1
ATOM 930 C C . PHE A 1 121 ? 14.273 -0.510 -5.423 1.00 92.19 121 PHE A C 1
ATOM 932 O O . PHE A 1 121 ? 15.059 0.419 -5.218 1.00 92.19 121 PHE A O 1
ATOM 939 N N . PRO A 1 122 ? 14.535 -1.745 -4.963 1.00 91.25 122 PRO A N 1
ATOM 940 C CA . PRO A 1 122 ? 15.779 -2.069 -4.272 1.00 91.25 122 PRO A CA 1
ATOM 941 C C . PRO A 1 122 ? 16.997 -1.805 -5.166 1.00 91.25 122 PRO A C 1
ATOM 943 O O . PRO A 1 122 ? 17.027 -2.186 -6.340 1.00 91.25 122 PRO A O 1
ATOM 946 N N . VAL A 1 123 ? 18.033 -1.173 -4.612 1.00 91.31 123 VAL A N 1
ATOM 947 C CA . VAL A 1 123 ? 19.293 -0.959 -5.335 1.00 91.31 123 VAL A CA 1
ATOM 948 C C . VAL A 1 123 ? 20.076 -2.274 -5.383 1.00 91.31 123 VAL A C 1
ATOM 950 O O . VAL A 1 123 ? 20.376 -2.856 -4.345 1.00 91.31 123 VAL A O 1
ATOM 953 N N . GLY A 1 124 ? 20.442 -2.716 -6.589 1.00 84.81 124 GLY A N 1
ATOM 954 C CA . GLY A 1 124 ? 21.265 -3.913 -6.814 1.00 84.81 124 GLY A CA 1
ATOM 955 C C . GLY A 1 124 ? 20.493 -5.207 -7.099 1.00 84.81 124 GLY A C 1
ATOM 956 O O . GLY A 1 124 ? 21.115 -6.179 -7.510 1.00 84.81 124 GLY A O 1
ATOM 957 N N . ASP A 1 125 ? 19.163 -5.207 -6.972 1.00 73.12 125 ASP A N 1
ATOM 958 C CA . ASP A 1 125 ? 18.307 -6.407 -7.075 1.00 73.12 125 ASP A CA 1
ATOM 959 C C . ASP A 1 125 ? 17.545 -6.477 -8.418 1.00 73.12 125 ASP A C 1
ATOM 961 O O . ASP A 1 125 ? 16.374 -6.841 -8.504 1.00 73.12 125 ASP A O 1
ATOM 965 N N . GLY A 1 126 ? 18.195 -6.042 -9.503 1.00 70.88 126 GLY A N 1
ATOM 966 C CA . GLY A 1 126 ? 17.614 -6.084 -10.853 1.00 70.88 126 GLY A CA 1
ATOM 967 C C . GLY A 1 126 ? 16.504 -5.059 -11.125 1.00 70.88 126 GLY A C 1
ATOM 968 O O . GLY A 1 126 ? 15.956 -5.047 -12.220 1.00 70.88 126 GLY A O 1
ATOM 969 N N . GLY A 1 127 ? 16.205 -4.166 -10.173 1.00 72.19 127 GLY A N 1
ATOM 970 C CA . GLY A 1 127 ? 15.290 -3.037 -10.378 1.00 72.19 127 GLY A CA 1
ATOM 971 C C . GLY A 1 127 ? 13.802 -3.386 -10.331 1.00 72.19 127 GLY A C 1
ATOM 972 O O . GLY A 1 127 ? 13.001 -2.614 -10.850 1.00 72.19 127 GLY A O 1
ATOM 973 N N . SER A 1 128 ? 13.431 -4.509 -9.709 1.00 85.38 128 SER A N 1
ATOM 974 C CA . SER A 1 128 ? 12.026 -4.897 -9.525 1.00 85.38 128 SER A CA 1
ATOM 975 C C . SER A 1 128 ? 11.327 -4.016 -8.486 1.00 85.38 128 SER A C 1
ATOM 977 O O . SER A 1 128 ? 11.931 -3.622 -7.486 1.00 85.38 128 SER A O 1
ATOM 979 N N . LEU A 1 129 ? 10.048 -3.707 -8.702 1.00 90.56 129 LEU A N 1
ATOM 980 C CA . LEU A 1 129 ? 9.233 -2.958 -7.742 1.00 90.56 129 LEU A CA 1
ATOM 981 C C . LEU A 1 129 ? 9.049 -3.765 -6.447 1.00 90.56 129 LEU A C 1
ATOM 983 O O . LEU A 1 129 ? 8.452 -4.838 -6.461 1.00 90.56 129 LEU A O 1
ATOM 987 N N . ALA A 1 130 ? 9.534 -3.241 -5.321 1.00 91.62 130 ALA A N 1
ATOM 988 C CA . ALA A 1 130 ? 9.361 -3.882 -4.018 1.00 91.62 130 ALA A CA 1
ATOM 989 C C . ALA A 1 130 ? 8.096 -3.404 -3.304 1.00 91.62 130 ALA A C 1
ATOM 991 O O . ALA A 1 130 ? 7.378 -4.210 -2.713 1.00 91.62 130 ALA A O 1
ATOM 992 N N . VAL A 1 131 ? 7.840 -2.093 -3.336 1.00 93.75 131 VAL A N 1
ATOM 993 C CA . VAL A 1 131 ? 6.711 -1.470 -2.638 1.00 93.75 131 VAL A CA 1
ATOM 994 C C . VAL A 1 131 ? 6.140 -0.349 -3.490 1.00 93.75 131 VAL A C 1
ATOM 996 O O . VAL A 1 131 ? 6.891 0.468 -4.022 1.00 93.75 131 VAL A O 1
ATOM 999 N N . LEU A 1 132 ? 4.817 -0.284 -3.575 1.00 94.44 132 LEU A N 1
ATOM 1000 C CA . LEU A 1 132 ? 4.083 0.882 -4.048 1.00 94.44 132 LEU A CA 1
ATOM 1001 C C . LEU A 1 132 ? 3.274 1.447 -2.889 1.00 94.44 132 LEU A C 1
ATOM 1003 O O . LEU A 1 132 ? 2.559 0.695 -2.232 1.00 94.44 132 LEU A O 1
ATOM 1007 N N . GLU A 1 133 ? 3.363 2.745 -2.634 1.00 94.50 133 GLU A N 1
ATOM 1008 C CA . GLU A 1 133 ? 2.669 3.350 -1.504 1.00 94.50 133 GLU A CA 1
ATOM 1009 C C . GLU A 1 133 ? 2.090 4.729 -1.809 1.00 94.50 133 GLU A C 1
ATOM 1011 O O . GLU A 1 133 ? 2.629 5.476 -2.626 1.00 94.50 133 GLU A O 1
ATOM 1016 N N . TRP A 1 134 ? 0.941 5.026 -1.203 1.00 93.88 134 TRP A N 1
ATOM 1017 C CA . TRP A 1 134 ? 0.210 6.273 -1.408 1.00 93.88 134 TRP A CA 1
ATOM 1018 C C . TRP A 1 134 ? -0.852 6.493 -0.327 1.00 93.88 134 TRP A C 1
ATOM 1020 O O . TRP A 1 134 ? -1.231 5.582 0.415 1.00 93.88 134 TRP A O 1
ATOM 1030 N N . GLU A 1 135 ? -1.386 7.709 -0.293 1.00 91.56 135 GLU A N 1
ATOM 1031 C CA . GLU A 1 135 ? -2.568 8.050 0.500 1.00 91.56 135 GLU A CA 1
ATOM 1032 C C . GLU A 1 135 ? -3.830 7.820 -0.321 1.00 91.56 135 GLU A C 1
ATOM 1034 O O . GLU A 1 135 ? -3.951 8.405 -1.404 1.00 91.56 135 GLU A O 1
ATOM 1039 N N . PRO A 1 136 ? -4.765 6.974 0.134 1.00 90.12 136 PRO A N 1
ATOM 1040 C CA . PRO A 1 136 ? -5.955 6.663 -0.644 1.00 90.12 136 PRO A CA 1
ATOM 1041 C C . PRO A 1 136 ? -6.805 7.922 -0.891 1.00 90.12 136 PRO A C 1
ATOM 1043 O O . PRO A 1 136 ? -6.760 8.877 -0.111 1.00 90.12 136 PRO A O 1
ATOM 1046 N N . PRO A 1 137 ? -7.624 7.940 -1.957 1.00 87.44 137 PRO A N 1
ATOM 1047 C CA . PRO A 1 137 ? -8.641 8.972 -2.105 1.00 87.44 137 PRO A CA 1
ATOM 1048 C C . PRO A 1 137 ? -9.609 8.971 -0.903 1.00 87.44 137 PRO A C 1
ATOM 1050 O O . PRO A 1 137 ? -9.826 7.924 -0.285 1.00 87.44 137 PRO A O 1
ATOM 1053 N N . PRO A 1 138 ? -10.220 10.122 -0.566 1.00 84.56 138 PRO A N 1
ATOM 1054 C CA . PRO A 1 138 ? -11.223 10.175 0.491 1.00 84.56 138 PRO A CA 1
ATOM 1055 C C . PRO A 1 138 ? -12.417 9.273 0.151 1.00 84.56 138 PRO A C 1
ATOM 1057 O O . PRO A 1 138 ? -12.787 9.131 -1.015 1.00 84.56 138 PRO A O 1
ATOM 1060 N N . GLY A 1 139 ? -13.036 8.686 1.177 1.00 84.38 139 GLY A N 1
ATOM 1061 C CA . GLY A 1 139 ? -14.220 7.835 1.024 1.00 84.38 139 GLY A CA 1
ATOM 1062 C C . GLY A 1 139 ? -13.941 6.352 0.760 1.00 84.38 139 GLY A C 1
ATOM 1063 O O . GLY A 1 139 ? -14.891 5.598 0.568 1.00 84.38 139 GLY A O 1
ATOM 1064 N N . VAL A 1 140 ? -12.680 5.904 0.777 1.00 89.81 140 VAL A N 1
ATOM 1065 C CA . VAL A 1 140 ? -12.374 4.463 0.779 1.00 89.81 140 VAL A CA 1
ATOM 1066 C C . VAL A 1 140 ? -12.848 3.839 2.095 1.00 89.81 140 VAL A C 1
ATOM 1068 O O . VAL A 1 140 ? -12.374 4.204 3.172 1.00 89.81 140 VAL A O 1
ATOM 1071 N N . ASP A 1 141 ? -13.779 2.887 1.995 1.00 91.25 141 ASP A N 1
ATOM 1072 C CA . ASP A 1 141 ? -14.358 2.175 3.136 1.00 91.25 141 ASP A CA 1
ATOM 1073 C C . ASP A 1 141 ? -13.382 1.126 3.690 1.00 91.25 141 ASP A C 1
ATOM 1075 O O . ASP A 1 141 ? -13.296 -0.010 3.213 1.00 91.25 141 ASP A O 1
ATOM 1079 N N . LEU A 1 142 ? -12.628 1.527 4.716 1.00 93.06 142 LEU A N 1
ATOM 1080 C CA . LEU A 1 142 ? -11.701 0.647 5.421 1.00 93.06 142 LEU A CA 1
ATOM 1081 C C . LEU A 1 142 ? -12.416 -0.554 6.051 1.00 93.06 142 LEU A C 1
ATOM 1083 O O . LEU A 1 142 ? -11.921 -1.674 5.951 1.00 93.06 142 LEU A O 1
ATOM 1087 N N . GLU A 1 143 ? -13.547 -0.335 6.719 1.00 92.38 143 GLU A N 1
ATOM 1088 C CA . GLU A 1 143 ? -14.217 -1.390 7.484 1.00 92.38 143 GLU A CA 1
ATOM 1089 C C . GLU A 1 143 ? -14.861 -2.417 6.549 1.00 92.38 143 GLU A C 1
ATOM 1091 O O . GLU A 1 143 ? -14.730 -3.621 6.778 1.00 92.38 143 GLU A O 1
ATOM 1096 N N . GLY A 1 144 ? -15.460 -1.971 5.442 1.00 92.94 144 GLY A N 1
ATOM 1097 C CA . GLY A 1 144 ? -15.936 -2.858 4.380 1.00 92.94 144 GLY A CA 1
ATOM 1098 C C . GLY A 1 144 ? -14.807 -3.671 3.741 1.00 92.94 144 GLY A C 1
ATOM 1099 O O . GLY A 1 144 ? -14.966 -4.873 3.492 1.00 92.94 144 GLY A O 1
ATOM 1100 N N . LEU A 1 145 ? -13.634 -3.061 3.537 1.00 94.31 145 LEU A N 1
ATOM 1101 C CA . LEU A 1 145 ? -12.456 -3.758 3.018 1.00 94.31 145 LEU A CA 1
ATOM 1102 C C . LEU A 1 145 ? -11.956 -4.831 3.995 1.00 94.31 145 LEU A C 1
ATOM 1104 O O . LEU A 1 145 ? -11.741 -5.971 3.584 1.00 94.31 145 LEU A O 1
ATOM 1108 N N . VAL A 1 146 ? -11.828 -4.501 5.285 1.00 94.50 146 VAL A N 1
ATOM 1109 C CA . VAL A 1 146 ? -11.451 -5.454 6.345 1.00 94.50 146 VAL A CA 1
ATOM 1110 C C . VAL A 1 146 ? -12.478 -6.586 6.444 1.00 94.50 146 VAL A C 1
ATOM 1112 O O . VAL A 1 146 ? -12.101 -7.757 6.481 1.00 94.50 146 VAL A O 1
ATOM 1115 N N . GLY A 1 147 ? -13.775 -6.266 6.414 1.00 94.69 147 GLY A N 1
ATOM 1116 C CA . GLY A 1 147 ? -14.851 -7.258 6.430 1.00 94.69 147 GLY A CA 1
ATOM 1117 C C . GLY A 1 147 ? -14.791 -8.222 5.241 1.00 94.69 147 GLY A C 1
ATOM 1118 O O . GLY A 1 147 ? -15.015 -9.420 5.403 1.00 94.69 147 GLY A O 1
ATOM 1119 N N . THR A 1 148 ? -14.417 -7.722 4.062 1.00 95.62 148 THR A N 1
ATOM 1120 C CA . THR A 1 148 ? -14.283 -8.530 2.841 1.00 95.62 148 THR A CA 1
ATOM 1121 C C . THR A 1 148 ? -13.002 -9.364 2.828 1.00 95.62 148 THR A C 1
ATOM 1123 O O . THR A 1 148 ? -12.996 -10.513 2.383 1.00 95.62 148 THR A O 1
ATOM 1126 N N . TRP A 1 149 ? -11.887 -8.800 3.288 1.00 95.31 149 TRP A N 1
ATOM 1127 C CA . TRP A 1 149 ? -10.591 -9.473 3.269 1.00 95.31 149 TRP A CA 1
ATOM 1128 C C . TRP A 1 149 ? -10.413 -10.496 4.388 1.00 95.31 149 TRP A C 1
ATOM 1130 O O . TRP A 1 149 ? -9.625 -11.432 4.206 1.00 95.31 149 TRP A O 1
ATOM 1140 N N . GLY A 1 150 ? -11.151 -10.339 5.488 1.00 95.56 150 GLY A N 1
ATOM 1141 C CA . GLY A 1 150 ? -11.036 -11.139 6.699 1.00 95.56 150 GLY A CA 1
ATOM 1142 C C . GLY A 1 150 ? -10.005 -10.572 7.675 1.00 95.56 150 GLY A C 1
ATOM 1143 O O . GLY A 1 150 ? -9.551 -9.437 7.553 1.00 95.56 150 GLY A O 1
ATOM 1144 N N . ALA A 1 151 ? -9.629 -11.371 8.674 1.00 96.12 151 ALA A N 1
ATOM 1145 C CA . ALA A 1 151 ? -8.654 -10.942 9.671 1.00 96.12 151 ALA A CA 1
ATOM 1146 C C . ALA A 1 151 ? -7.264 -10.694 9.040 1.00 96.12 151 ALA A C 1
ATOM 1148 O O . ALA A 1 151 ? -6.821 -11.504 8.218 1.00 96.12 151 ALA A O 1
ATOM 1149 N N . PRO A 1 152 ? -6.551 -9.622 9.440 1.00 96.88 152 PRO A N 1
ATOM 1150 C CA . PRO A 1 152 ? -5.173 -9.399 9.017 1.00 96.88 152 PRO A CA 1
ATOM 1151 C C . PRO A 1 152 ? -4.242 -10.481 9.575 1.00 96.88 152 PRO A C 1
ATOM 1153 O O . PRO A 1 152 ? -4.473 -11.031 10.653 1.00 96.88 152 PRO A O 1
ATOM 1156 N N . ASP A 1 153 ? -3.146 -10.745 8.864 1.00 97.00 153 ASP A N 1
ATOM 1157 C CA . ASP A 1 153 ? -2.098 -11.674 9.296 1.00 97.00 153 ASP A CA 1
ATOM 1158 C C . ASP A 1 153 ? -1.396 -11.171 10.574 1.00 97.00 153 ASP A C 1
ATOM 1160 O O . ASP A 1 153 ? -0.963 -11.964 11.410 1.00 97.00 153 ASP A O 1
ATOM 1164 N N . GLN A 1 154 ? -1.286 -9.849 10.737 1.00 95.94 154 GLN A N 1
ATOM 1165 C CA . GLN A 1 154 ? -0.810 -9.205 11.960 1.00 95.94 154 GLN A CA 1
ATOM 1166 C C . GLN A 1 154 ? -1.381 -7.785 12.077 1.00 95.94 154 GLN A C 1
ATOM 1168 O O . GLN A 1 154 ? -1.559 -7.094 11.076 1.00 95.94 154 GLN A O 1
ATOM 1173 N N . ILE A 1 155 ? -1.607 -7.324 13.308 1.00 93.88 155 ILE A N 1
ATOM 1174 C CA . ILE A 1 155 ? -1.878 -5.912 13.607 1.00 93.88 155 ILE A CA 1
ATOM 1175 C C . ILE A 1 155 ? -0.666 -5.339 14.334 1.00 93.88 155 ILE A C 1
ATOM 1177 O O . ILE A 1 155 ? -0.266 -5.856 15.380 1.00 93.88 155 ILE A O 1
ATOM 1181 N N . VAL A 1 156 ? -0.084 -4.270 13.793 1.00 89.69 156 VAL A N 1
ATOM 1182 C CA . VAL A 1 156 ? 1.014 -3.540 14.434 1.00 89.69 156 VAL A CA 1
ATOM 1183 C C . VAL A 1 156 ? 0.461 -2.223 14.964 1.00 89.69 156 VAL A C 1
ATOM 1185 O O . VAL A 1 156 ? 0.202 -1.292 14.206 1.00 89.69 156 VAL A O 1
ATOM 1188 N N . LYS A 1 157 ? 0.251 -2.162 16.279 1.00 85.25 157 LYS A N 1
ATOM 1189 C CA . LYS A 1 157 ? -0.321 -0.994 16.958 1.00 85.25 157 LYS A CA 1
ATOM 1190 C C . LYS A 1 157 ? 0.738 0.069 17.225 1.00 85.25 157 LYS A C 1
ATOM 1192 O O . LYS A 1 157 ? 1.897 -0.267 17.454 1.00 85.25 157 LYS A O 1
ATOM 1197 N N . GLU A 1 158 ? 0.303 1.330 17.227 1.00 69.25 158 GLU A N 1
ATOM 1198 C CA . GLU A 1 158 ? 1.038 2.485 17.775 1.00 69.25 158 GLU A CA 1
ATOM 1199 C C . GLU A 1 158 ? 2.447 2.688 17.200 1.00 69.25 158 GLU A C 1
ATOM 1201 O O . GLU A 1 158 ? 3.294 3.352 17.792 1.00 69.25 158 GLU A O 1
ATOM 1206 N N . ARG A 1 159 ? 2.715 2.145 16.008 1.00 65.38 159 ARG A N 1
ATOM 1207 C CA . ARG A 1 159 ? 4.023 2.295 15.364 1.00 65.38 159 ARG A CA 1
ATOM 1208 C C . ARG A 1 159 ? 4.234 3.712 14.839 1.00 65.38 159 ARG A C 1
ATOM 1210 O O . ARG A 1 159 ? 5.376 4.135 14.677 1.00 65.38 159 ARG A O 1
ATOM 1217 N N . ARG A 1 160 ? 3.140 4.418 14.534 1.00 70.00 160 ARG A N 1
ATOM 1218 C CA . ARG A 1 160 ? 3.145 5.775 13.989 1.00 70.00 160 ARG A CA 1
ATOM 1219 C C . ARG A 1 160 ? 2.054 6.623 14.646 1.00 70.00 160 ARG A C 1
ATOM 1221 O O . ARG A 1 160 ? 0.978 6.130 14.987 1.00 70.00 160 ARG A O 1
ATOM 1228 N N . ALA A 1 161 ? 2.344 7.909 14.796 1.00 64.44 161 ALA A N 1
ATOM 1229 C CA . ALA A 1 161 ? 1.373 8.924 15.171 1.00 64.44 161 ALA A CA 1
ATOM 1230 C C . ALA A 1 161 ? 1.196 9.873 13.986 1.00 64.44 161 ALA A C 1
ATOM 1232 O O . ALA A 1 161 ? 2.180 10.317 13.395 1.00 64.44 161 ALA A O 1
ATOM 1233 N N . ALA A 1 162 ? -0.053 10.179 13.656 1.00 68.62 162 ALA A N 1
ATOM 1234 C CA . ALA A 1 162 ? -0.391 11.317 12.815 1.00 68.62 162 ALA A CA 1
ATOM 1235 C C . ALA A 1 162 ? -0.952 12.421 13.729 1.00 68.62 162 ALA A C 1
ATOM 1237 O O . ALA A 1 162 ? -1.547 12.112 14.764 1.00 68.62 162 ALA A O 1
ATOM 1238 N N . PRO A 1 163 ? -0.793 13.713 13.405 1.00 71.44 163 PRO A N 1
ATOM 1239 C CA . PRO A 1 163 ? -1.454 14.783 14.150 1.00 71.44 163 PRO A CA 1
ATOM 1240 C C . PRO A 1 163 ? -2.951 14.497 14.379 1.00 71.44 163 PRO A C 1
ATOM 1242 O O . PRO A 1 163 ? -3.728 14.446 13.431 1.00 71.44 163 PRO A O 1
ATOM 1245 N N . GLY A 1 164 ? -3.351 14.292 15.641 1.00 77.19 164 GLY A N 1
ATOM 1246 C CA . GLY A 1 164 ? -4.742 14.018 16.030 1.00 77.19 164 GLY A CA 1
ATOM 1247 C C . GLY A 1 164 ? -5.205 12.557 15.928 1.00 77.19 164 GLY A C 1
ATOM 1248 O O . GLY A 1 164 ? -6.356 12.283 16.272 1.00 77.19 164 GLY A O 1
ATOM 1249 N N . ALA A 1 165 ? -4.344 11.619 15.515 1.00 81.81 165 ALA A N 1
ATOM 1250 C CA . ALA A 1 165 ? -4.697 10.206 15.382 1.00 81.81 165 ALA A CA 1
ATOM 1251 C C . ALA A 1 165 ? -3.553 9.244 15.747 1.00 81.81 165 ALA A C 1
ATOM 1253 O O . ALA A 1 165 ? -2.373 9.493 15.492 1.00 81.81 165 ALA A O 1
ATOM 1254 N N . VAL A 1 166 ? -3.922 8.091 16.299 1.00 85.50 166 VAL A N 1
ATOM 1255 C CA . VAL A 1 166 ? -3.028 6.938 16.451 1.00 85.50 166 VAL A CA 1
ATOM 1256 C C . VAL A 1 166 ? -3.182 6.053 15.224 1.00 85.50 166 VAL A C 1
ATOM 1258 O O . VAL A 1 166 ? -4.309 5.749 14.836 1.00 85.50 166 VAL A O 1
ATOM 1261 N N . VAL A 1 167 ? -2.072 5.621 14.627 1.00 87.75 167 VAL A N 1
ATOM 1262 C CA . VAL A 1 167 ? -2.108 4.735 13.460 1.00 87.75 167 VAL A CA 1
ATOM 1263 C C . VAL A 1 167 ? -1.759 3.308 13.855 1.00 87.75 167 VAL A C 1
ATOM 1265 O O . VAL A 1 167 ? -0.764 3.047 14.538 1.00 87.75 167 VAL A O 1
ATOM 1268 N N . GLU A 1 168 ? -2.596 2.379 13.409 1.00 90.62 168 GLU A N 1
ATOM 1269 C CA . GLU A 1 168 ? -2.335 0.947 13.431 1.00 90.62 168 GLU A CA 1
ATOM 1270 C C . GLU A 1 168 ? -2.138 0.432 12.003 1.00 90.62 168 GLU A C 1
ATOM 1272 O O . GLU A 1 168 ? -2.789 0.879 11.063 1.00 90.62 168 GLU A O 1
ATOM 1277 N N . GLU A 1 169 ? -1.223 -0.515 11.830 1.00 92.56 169 GLU A N 1
ATOM 1278 C CA . GLU A 1 169 ? -1.003 -1.174 10.544 1.00 92.56 169 GLU A CA 1
ATOM 1279 C C . GLU A 1 169 ? -1.703 -2.529 10.547 1.00 92.56 169 GLU A C 1
ATOM 1281 O O . GLU A 1 169 ? -1.417 -3.383 11.392 1.00 92.56 169 GLU A O 1
ATOM 1286 N N . LEU A 1 170 ? -2.582 -2.743 9.575 1.00 95.12 170 LEU A N 1
ATOM 1287 C CA . LEU A 1 170 ? -3.222 -4.023 9.303 1.00 95.12 170 LEU A CA 1
ATOM 1288 C C . LEU A 1 170 ? -2.437 -4.711 8.183 1.00 95.12 170 LEU A C 1
ATOM 1290 O O . LEU A 1 170 ? -2.475 -4.285 7.026 1.00 95.12 170 LEU A O 1
ATOM 1294 N N . LEU A 1 171 ? -1.680 -5.749 8.531 1.00 96.00 171 LEU A N 1
ATOM 1295 C CA . LEU A 1 171 ? -0.809 -6.457 7.598 1.00 96.00 171 LEU A CA 1
ATOM 1296 C C . LEU A 1 171 ? -1.578 -7.613 6.961 1.00 96.00 171 LEU A C 1
ATOM 1298 O O . LEU A 1 171 ? -1.956 -8.559 7.647 1.00 96.00 171 LEU A O 1
ATOM 1302 N N . TYR A 1 172 ? -1.731 -7.573 5.643 1.00 97.12 172 TYR A N 1
ATOM 1303 C CA . TYR A 1 172 ? -2.249 -8.659 4.813 1.00 97.12 172 TYR A CA 1
ATOM 1304 C C . TYR A 1 172 ? -1.115 -9.176 3.923 1.00 97.12 172 TYR A C 1
ATOM 1306 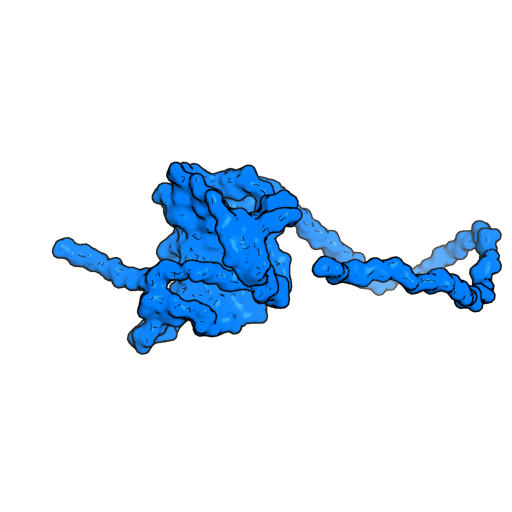O O . TYR A 1 172 ? -1.162 -9.088 2.693 1.00 97.12 172 TYR A O 1
ATOM 1314 N N . VAL A 1 173 ? -0.048 -9.688 4.543 1.00 95.94 173 VAL A N 1
ATOM 1315 C CA . VAL A 1 173 ? 1.187 -10.062 3.839 1.00 95.94 173 VAL A CA 1
ATOM 1316 C C . VAL A 1 173 ? 0.959 -11.136 2.784 1.00 95.94 173 VAL A C 1
ATOM 1318 O O . VAL A 1 173 ? 1.591 -11.084 1.732 1.00 95.94 173 VAL A O 1
ATOM 1321 N N . ARG A 1 174 ? 0.007 -12.055 3.002 1.00 95.31 174 ARG A N 1
ATOM 1322 C CA . ARG A 1 174 ? -0.359 -13.078 2.005 1.00 95.31 174 ARG A CA 1
ATOM 1323 C C . ARG A 1 174 ? -1.121 -12.514 0.807 1.00 95.31 174 ARG A C 1
ATOM 1325 O O . ARG A 1 174 ? -1.146 -13.152 -0.237 1.00 95.31 174 ARG A O 1
ATOM 1332 N N . ARG A 1 175 ? -1.731 -11.334 0.947 1.00 94.56 175 ARG A N 1
ATOM 1333 C CA . ARG A 1 175 ? -2.330 -10.576 -0.164 1.00 94.56 175 ARG A CA 1
ATOM 1334 C C . ARG A 1 175 ? -1.348 -9.591 -0.792 1.00 94.56 175 ARG A C 1
ATOM 1336 O O . ARG A 1 175 ? -1.628 -9.083 -1.868 1.00 94.56 175 ARG A O 1
ATOM 1343 N N . GLY A 1 176 ? -0.226 -9.307 -0.132 1.00 95.75 176 GLY A N 1
ATOM 1344 C CA . GLY A 1 176 ? 0.716 -8.289 -0.582 1.00 95.75 176 GLY A CA 1
ATOM 1345 C C . GLY A 1 176 ? 0.239 -6.863 -0.296 1.00 95.75 176 GLY A C 1
ATOM 1346 O O . GLY A 1 176 ? 0.420 -5.984 -1.136 1.00 95.75 176 GLY A O 1
ATOM 1347 N N . ALA A 1 177 ? -0.415 -6.631 0.848 1.00 96.25 177 ALA A N 1
ATOM 1348 C CA . ALA A 1 177 ? -0.916 -5.309 1.217 1.00 96.25 177 ALA A CA 1
ATOM 1349 C C . ALA A 1 177 ? -0.734 -4.993 2.708 1.00 96.25 177 ALA A C 1
ATOM 1351 O O . ALA A 1 177 ? -0.905 -5.855 3.570 1.00 96.25 177 ALA A O 1
ATOM 1352 N N . THR A 1 178 ? -0.448 -3.732 3.019 1.00 95.81 178 THR A N 1
ATOM 1353 C CA . THR A 1 178 ? -0.560 -3.164 4.366 1.00 95.81 178 THR A CA 1
ATOM 1354 C C . THR A 1 178 ? -1.483 -1.956 4.310 1.00 95.81 178 THR A C 1
ATOM 1356 O O . THR A 1 178 ? -1.300 -1.070 3.474 1.00 95.81 178 THR A O 1
ATOM 1359 N N . LEU A 1 179 ? -2.470 -1.936 5.203 1.00 94.94 179 LEU A N 1
ATOM 1360 C CA . LEU A 1 179 ? -3.410 -0.833 5.361 1.00 94.94 179 LEU A CA 1
ATOM 1361 C C . LEU A 1 179 ? -3.094 -0.096 6.657 1.00 94.94 179 LEU A C 1
ATOM 1363 O O . LEU A 1 179 ? -3.166 -0.684 7.736 1.00 94.94 179 LEU A O 1
ATOM 1367 N N . SER A 1 180 ? -2.766 1.184 6.557 1.00 93.31 180 SER A N 1
ATOM 1368 C CA . SER A 1 180 ? -2.544 2.031 7.724 1.00 93.31 180 SER A CA 1
ATOM 1369 C C . SER A 1 180 ? -3.871 2.662 8.122 1.00 93.31 180 SER A C 1
ATOM 1371 O O . SER A 1 180 ? -4.376 3.555 7.440 1.00 93.31 180 SER A O 1
ATOM 1373 N N . ALA A 1 181 ? -4.452 2.170 9.208 1.00 91.38 181 ALA A N 1
ATOM 1374 C CA . ALA A 1 181 ? -5.710 2.645 9.752 1.00 91.38 181 ALA A CA 1
ATOM 1375 C C . ALA A 1 181 ? -5.432 3.708 10.813 1.00 91.38 181 ALA A C 1
ATOM 1377 O O . ALA A 1 181 ? -4.772 3.445 11.819 1.00 91.38 181 ALA A O 1
ATOM 1378 N N . ALA A 1 182 ? -5.929 4.917 10.593 1.00 88.81 182 ALA A N 1
ATOM 1379 C CA . ALA A 1 182 ? -5.817 5.987 11.560 1.00 88.81 182 ALA A CA 1
ATOM 1380 C C . ALA A 1 182 ? -7.082 6.067 12.415 1.00 88.81 182 ALA A C 1
ATOM 1382 O O . ALA A 1 182 ? -8.204 6.070 11.908 1.00 88.81 182 ALA A O 1
ATOM 1383 N N . ARG A 1 183 ? -6.876 6.129 13.729 1.00 85.94 183 ARG A N 1
ATOM 1384 C CA . ARG A 1 183 ? -7.917 6.241 14.744 1.00 85.94 183 ARG A CA 1
ATOM 1385 C C . ARG A 1 183 ? -7.796 7.597 15.440 1.00 85.94 183 ARG A C 1
ATOM 1387 O O . ARG A 1 183 ? -6.726 7.874 15.992 1.00 85.94 183 ARG A O 1
ATOM 1394 N N . PRO A 1 184 ? -8.851 8.425 15.469 1.00 81.81 184 PRO A N 1
ATOM 1395 C CA . PRO A 1 184 ? -8.846 9.688 16.196 1.00 81.81 184 PRO A CA 1
ATOM 1396 C C . PRO A 1 184 ? -8.443 9.510 17.665 1.00 81.81 184 PRO A C 1
ATOM 1398 O O . PRO A 1 184 ? -8.821 8.534 18.316 1.00 81.81 184 PRO A O 1
ATOM 1401 N N . VAL A 1 185 ? -7.679 10.469 18.195 1.00 78.38 185 VAL A N 1
ATOM 1402 C CA . VAL A 1 185 ? -7.355 10.534 19.635 1.00 78.38 185 VAL A CA 1
ATOM 1403 C C . VAL A 1 185 ? -8.560 11.018 20.452 1.00 78.38 185 VAL A C 1
ATOM 1405 O O . VAL A 1 185 ? -8.682 10.678 21.628 1.00 78.38 185 VAL A O 1
ATOM 1408 N N . ASP A 1 186 ? -9.461 11.785 19.833 1.00 77.31 186 ASP A N 1
ATOM 1409 C CA . ASP A 1 186 ? -10.694 12.260 20.461 1.00 77.31 186 ASP A CA 1
ATOM 1410 C C . ASP A 1 186 ? -11.642 11.093 20.793 1.00 77.31 186 ASP A C 1
ATOM 1412 O O . ASP A 1 186 ? -11.968 10.262 19.940 1.00 77.31 186 ASP A O 1
ATOM 1416 N N . GLN A 1 187 ? -12.113 11.062 22.042 1.00 62.41 187 GLN A N 1
ATOM 1417 C CA . GLN A 1 187 ? -13.045 10.060 22.552 1.00 62.41 187 GLN A CA 1
ATOM 1418 C C . GLN A 1 187 ? -14.392 10.072 21.823 1.00 62.41 187 GLN A C 1
ATOM 1420 O O . GLN A 1 187 ? -15.001 9.011 21.696 1.00 62.41 187 GLN A O 1
ATOM 1425 N N . ALA A 1 188 ? -14.832 11.221 21.297 1.00 67.94 188 ALA A N 1
ATOM 1426 C CA . ALA A 1 188 ? -16.100 11.324 20.573 1.00 67.94 188 ALA A CA 1
ATOM 1427 C C . ALA A 1 188 ? -16.134 10.456 19.301 1.00 67.94 188 ALA A C 1
ATOM 1429 O O . ALA A 1 188 ? -17.199 9.995 18.901 1.00 67.94 188 ALA A O 1
ATOM 1430 N N . ASN A 1 189 ? -14.967 10.185 18.702 1.00 62.53 189 ASN A N 1
ATOM 1431 C CA . ASN A 1 189 ? -14.825 9.427 17.456 1.00 62.53 189 ASN A CA 1
ATOM 1432 C C . ASN A 1 189 ? -13.902 8.206 17.601 1.00 62.53 189 ASN A C 1
ATOM 1434 O O . ASN A 1 189 ? -13.439 7.655 16.603 1.00 62.53 189 ASN A O 1
ATOM 1438 N N . ALA A 1 190 ? -13.635 7.754 18.832 1.00 61.53 190 ALA A N 1
ATOM 1439 C CA . ALA A 1 190 ? -12.627 6.728 19.116 1.00 61.53 190 ALA A CA 1
ATOM 1440 C C . ALA A 1 190 ? -12.882 5.363 18.442 1.00 61.53 190 ALA A C 1
ATOM 1442 O O . ALA A 1 190 ? -11.971 4.534 18.405 1.00 61.53 190 ALA A O 1
ATOM 1443 N N . GLY A 1 191 ? -14.092 5.122 17.922 1.00 67.12 191 GLY A N 1
ATOM 1444 C CA . GLY A 1 191 ? -14.467 3.894 17.216 1.00 67.12 191 GLY A CA 1
ATOM 1445 C C . GLY A 1 191 ? -14.359 3.946 15.689 1.00 67.12 191 GLY A C 1
ATOM 1446 O O . GLY A 1 191 ? -14.401 2.890 15.065 1.00 67.12 191 GLY A O 1
ATOM 1447 N N . VAL A 1 192 ? -14.220 5.126 15.074 1.00 77.88 192 VAL A N 1
ATOM 1448 C CA . VAL A 1 192 ? -14.184 5.251 13.608 1.00 77.88 192 VAL A CA 1
ATOM 1449 C C . VAL A 1 192 ? -12.735 5.271 13.143 1.00 77.88 192 VAL A C 1
ATOM 1451 O O . VAL A 1 192 ? -11.968 6.157 13.518 1.00 77.88 192 VAL A O 1
ATOM 1454 N N . ARG A 1 193 ? -12.352 4.288 12.326 1.00 86.75 193 ARG A N 1
ATOM 1455 C CA . ARG A 1 193 ? -11.040 4.246 11.676 1.00 86.75 193 ARG A CA 1
ATOM 1456 C C . ARG A 1 193 ? -11.177 4.686 10.229 1.00 86.75 193 ARG A C 1
ATOM 1458 O O . ARG A 1 193 ? -12.128 4.307 9.552 1.00 86.75 193 ARG A O 1
ATOM 1465 N N . SER A 1 194 ? -10.201 5.439 9.742 1.00 88.38 194 SER A N 1
ATOM 1466 C CA . SER A 1 194 ? -10.088 5.775 8.324 1.00 88.38 194 SER A CA 1
ATOM 1467 C C . SER A 1 194 ? -8.785 5.232 7.750 1.00 88.38 194 SER A C 1
ATOM 1469 O O . SER A 1 194 ? -7.781 5.081 8.454 1.00 88.38 194 SER A O 1
ATOM 1471 N N . LEU A 1 195 ? -8.801 4.885 6.464 1.00 90.88 195 LEU A N 1
ATOM 1472 C CA . LEU A 1 195 ? -7.600 4.448 5.766 1.00 90.88 195 LEU A CA 1
ATOM 1473 C C . LEU A 1 195 ? -6.733 5.677 5.476 1.00 90.88 195 LEU A C 1
ATOM 1475 O O . LEU A 1 195 ? -7.100 6.519 4.664 1.00 90.88 195 LEU A O 1
ATOM 1479 N N . ALA A 1 196 ? -5.591 5.776 6.148 1.00 89.94 196 ALA A N 1
ATOM 1480 C CA . ALA A 1 196 ? -4.667 6.895 5.991 1.00 89.94 196 ALA A CA 1
ATOM 1481 C C . ALA A 1 196 ? -3.617 6.631 4.911 1.00 89.94 196 ALA A C 1
ATOM 1483 O O . ALA A 1 196 ? -3.139 7.556 4.266 1.00 89.94 196 ALA A O 1
ATOM 1484 N N . HIS A 1 197 ? -3.236 5.369 4.715 1.00 92.19 197 HIS A N 1
ATOM 1485 C CA . HIS A 1 197 ? -2.164 5.020 3.796 1.00 92.1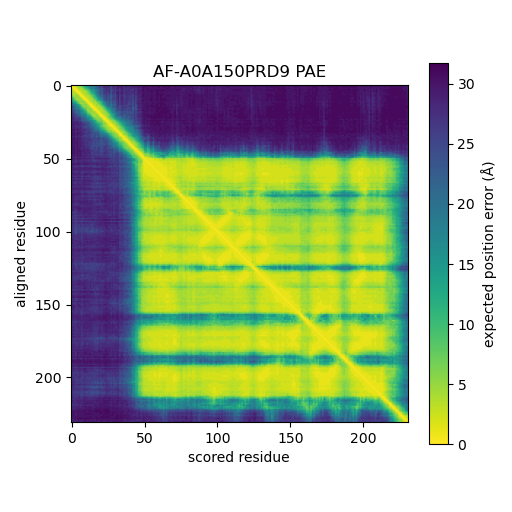9 197 HIS A CA 1
ATOM 1486 C C . HIS A 1 197 ? -2.278 3.566 3.338 1.00 92.19 197 HIS A C 1
ATOM 1488 O O . HIS A 1 197 ? -2.727 2.691 4.084 1.00 92.19 197 HIS A O 1
ATOM 1494 N N . VAL A 1 198 ? -1.856 3.312 2.103 1.00 94.69 198 VAL A N 1
ATOM 1495 C CA . VAL A 1 198 ? -1.833 1.987 1.485 1.00 94.69 198 VAL A CA 1
ATOM 1496 C C . VAL A 1 198 ? -0.410 1.668 1.068 1.00 94.69 198 VAL A C 1
ATOM 1498 O O . VAL A 1 198 ? 0.269 2.494 0.466 1.00 94.69 198 VAL A O 1
ATOM 1501 N N . GLN A 1 199 ? 0.032 0.449 1.364 1.00 95.31 199 GLN A N 1
ATOM 1502 C CA . GLN A 1 199 ? 1.247 -0.126 0.798 1.00 95.31 199 GLN A CA 1
ATOM 1503 C C . GLN A 1 199 ? 0.895 -1.422 0.089 1.00 95.31 199 GLN A C 1
ATOM 1505 O O . GLN A 1 199 ? 0.307 -2.315 0.697 1.00 95.31 199 GLN A O 1
ATOM 1510 N N . LEU A 1 200 ? 1.298 -1.546 -1.167 1.00 95.50 200 LEU A N 1
ATOM 1511 C CA . LEU A 1 200 ? 1.221 -2.777 -1.936 1.00 95.50 200 LEU A CA 1
ATOM 1512 C C . LEU A 1 200 ? 2.617 -3.331 -2.184 1.00 95.50 200 LEU A C 1
ATOM 1514 O O . LEU A 1 200 ? 3.572 -2.585 -2.391 1.00 95.50 200 LEU A O 1
ATOM 1518 N N . TYR A 1 201 ? 2.724 -4.649 -2.181 1.00 94.88 201 TYR A N 1
ATOM 1519 C CA . TYR A 1 201 ? 3.954 -5.400 -2.396 1.00 94.88 201 TYR A CA 1
ATOM 1520 C C . TYR A 1 201 ? 3.616 -6.786 -2.955 1.00 94.88 201 TYR A C 1
ATOM 1522 O O . TYR A 1 201 ? 2.448 -7.163 -3.075 1.00 94.88 201 TYR A O 1
ATOM 1530 N N . ALA A 1 202 ? 4.623 -7.556 -3.359 1.00 93.19 202 ALA A N 1
ATOM 1531 C CA . ALA A 1 202 ? 4.403 -8.951 -3.726 1.00 93.19 202 ALA A CA 1
ATOM 1532 C C . ALA A 1 202 ? 3.995 -9.767 -2.478 1.00 93.19 202 ALA A C 1
ATOM 1534 O O . ALA A 1 202 ? 4.586 -9.556 -1.414 1.00 93.19 202 ALA A O 1
ATOM 1535 N N . PRO A 1 203 ? 3.027 -10.701 -2.569 1.00 94.88 203 PRO A N 1
ATOM 1536 C CA . PRO A 1 203 ? 2.664 -11.588 -1.469 1.00 94.88 203 PRO A CA 1
ATOM 1537 C C . PRO A 1 203 ? 3.886 -12.227 -0.805 1.00 94.88 203 PRO A C 1
ATOM 1539 O O . PRO A 1 203 ? 4.798 -12.717 -1.472 1.00 94.88 203 PRO A O 1
ATOM 1542 N N . THR A 1 204 ? 3.927 -12.191 0.523 1.00 94.94 204 THR A N 1
ATOM 1543 C CA . THR A 1 204 ? 5.126 -12.529 1.294 1.00 94.94 204 THR A CA 1
ATOM 1544 C C . THR A 1 204 ? 4.786 -12.999 2.713 1.00 94.94 204 THR A C 1
ATOM 1546 O O . THR A 1 204 ? 3.639 -13.319 3.028 1.00 94.94 204 THR A O 1
ATOM 1549 N N . THR A 1 205 ? 5.793 -13.076 3.585 1.00 96.44 205 THR A N 1
ATOM 1550 C CA . THR A 1 205 ? 5.654 -13.439 5.000 1.00 96.44 205 THR A CA 1
ATOM 1551 C C . THR A 1 205 ? 5.773 -12.223 5.918 1.00 96.44 205 THR A C 1
ATOM 1553 O O . THR A 1 205 ? 6.395 -11.218 5.576 1.00 96.44 205 THR A O 1
ATOM 1556 N N . VAL A 1 206 ? 5.248 -12.340 7.141 1.00 95.19 206 VAL A N 1
ATOM 1557 C CA . VAL A 1 206 ? 5.378 -11.308 8.185 1.00 95.19 206 VAL A CA 1
ATOM 1558 C C . VAL A 1 206 ? 6.850 -10.999 8.489 1.00 95.19 206 VAL A C 1
ATOM 1560 O O . VAL A 1 206 ? 7.234 -9.839 8.610 1.00 95.19 206 VAL A O 1
ATOM 1563 N N . VAL A 1 207 ? 7.704 -12.026 8.550 1.00 95.00 207 VAL A N 1
ATOM 1564 C CA . VAL A 1 207 ? 9.150 -11.865 8.790 1.00 95.00 207 VAL A CA 1
ATOM 1565 C C . VAL A 1 207 ? 9.813 -11.066 7.670 1.00 95.00 207 VAL A C 1
ATOM 1567 O O . VAL A 1 207 ? 10.600 -10.154 7.932 1.00 95.00 207 VAL A O 1
ATOM 1570 N N . HIS A 1 208 ? 9.486 -11.378 6.415 1.00 92.94 208 HIS A N 1
ATOM 1571 C CA . HIS A 1 208 ? 10.009 -10.631 5.278 1.00 92.94 208 HIS A CA 1
ATOM 1572 C C . HIS A 1 208 ? 9.528 -9.177 5.308 1.00 92.94 208 HIS A C 1
ATOM 1574 O O . HIS A 1 208 ? 10.323 -8.259 5.115 1.00 92.94 208 HIS A O 1
ATOM 1580 N N . TRP A 1 209 ? 8.257 -8.953 5.650 1.00 94.00 209 TRP A N 1
ATOM 1581 C CA . TRP A 1 209 ? 7.728 -7.606 5.806 1.00 94.00 209 TRP A CA 1
ATOM 1582 C C . TRP A 1 209 ? 8.517 -6.795 6.842 1.00 94.00 209 TRP A C 1
ATOM 1584 O O . TRP A 1 209 ? 8.969 -5.697 6.528 1.00 94.00 209 TRP A O 1
ATOM 1594 N N . HIS A 1 210 ? 8.784 -7.340 8.035 1.00 91.69 210 HIS A N 1
ATOM 1595 C CA . HIS A 1 210 ? 9.541 -6.629 9.082 1.00 91.69 210 HIS A CA 1
ATOM 1596 C C . HIS A 1 210 ? 10.999 -6.342 8.719 1.00 91.69 210 HIS A C 1
ATOM 1598 O O . HIS A 1 210 ? 11.577 -5.391 9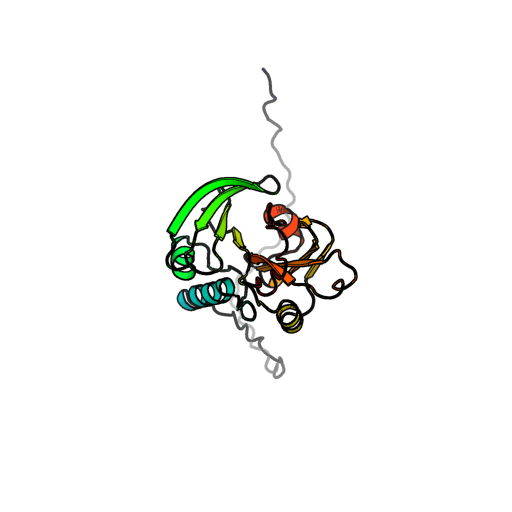.239 1.00 91.69 210 HIS A O 1
ATOM 1604 N N . THR A 1 211 ? 11.600 -7.154 7.849 1.00 90.19 211 THR A N 1
ATOM 1605 C CA . THR A 1 211 ? 13.032 -7.065 7.521 1.00 90.19 211 THR A CA 1
ATOM 1606 C C . THR A 1 211 ? 13.324 -6.326 6.218 1.00 90.19 211 THR A C 1
ATOM 1608 O O . THR A 1 211 ? 14.451 -5.866 6.036 1.00 90.19 211 THR A O 1
ATOM 1611 N N . ARG A 1 212 ? 12.342 -6.204 5.314 1.00 88.00 212 ARG A N 1
ATOM 1612 C CA . ARG A 1 212 ? 12.527 -5.619 3.974 1.00 88.00 212 ARG A CA 1
ATOM 1613 C C . ARG A 1 212 ? 11.548 -4.499 3.643 1.00 88.00 212 ARG A C 1
ATOM 1615 O O . ARG A 1 212 ? 11.974 -3.493 3.087 1.00 88.00 212 ARG A O 1
ATOM 1622 N N . ILE A 1 213 ? 10.272 -4.644 3.996 1.00 90.19 213 ILE A N 1
ATOM 1623 C CA . ILE A 1 213 ? 9.206 -3.732 3.549 1.00 90.19 213 ILE A CA 1
ATOM 1624 C C . ILE A 1 213 ? 8.962 -2.634 4.582 1.00 90.19 213 ILE A C 1
ATOM 1626 O O . ILE A 1 213 ? 9.102 -1.454 4.273 1.00 90.19 213 ILE A O 1
ATOM 1630 N N . GLY A 1 214 ? 8.644 -3.020 5.816 1.00 85.75 214 GLY A N 1
ATOM 1631 C CA . GLY A 1 214 ? 8.369 -2.113 6.924 1.00 85.75 214 GLY A CA 1
ATOM 1632 C C . GLY A 1 214 ? 7.191 -1.167 6.699 1.00 85.75 214 GLY A C 1
ATOM 1633 O O . GLY A 1 214 ? 6.580 -1.113 5.635 1.00 85.75 214 GLY A O 1
ATOM 1634 N N . ALA A 1 215 ? 6.889 -0.386 7.734 1.00 76.06 215 ALA A N 1
ATOM 1635 C CA . ALA A 1 215 ? 5.968 0.733 7.594 1.00 76.06 215 ALA A CA 1
ATOM 1636 C C . ALA A 1 215 ? 6.620 1.852 6.764 1.00 76.06 215 ALA A C 1
ATOM 1638 O O . ALA A 1 215 ? 7.844 2.016 6.787 1.00 76.06 215 ALA A O 1
ATOM 1639 N N . GLY A 1 216 ? 5.795 2.619 6.052 1.00 64.25 216 GLY A N 1
ATOM 1640 C CA . GLY A 1 216 ? 6.247 3.789 5.303 1.00 64.25 216 GLY A CA 1
ATOM 1641 C C . GLY A 1 216 ? 6.845 4.856 6.231 1.00 64.25 216 GLY A C 1
ATOM 1642 O O . GLY A 1 216 ? 6.424 4.962 7.389 1.00 64.25 216 GLY A O 1
ATOM 1643 N N . PRO A 1 217 ? 7.834 5.638 5.767 1.00 58.50 217 PRO A N 1
ATOM 1644 C CA . PRO A 1 217 ? 8.513 6.630 6.595 1.00 58.50 217 PRO A CA 1
ATOM 1645 C C . PRO A 1 217 ? 7.635 7.847 6.917 1.00 58.50 217 PRO A C 1
ATOM 1647 O O . PRO A 1 217 ? 7.836 8.464 7.959 1.00 58.50 217 PRO A O 1
ATOM 1650 N N . GLU A 1 218 ? 6.659 8.177 6.067 1.00 59.06 218 GLU A N 1
ATOM 1651 C CA . GLU A 1 218 ? 5.825 9.378 6.183 1.00 59.06 218 GLU A CA 1
ATOM 1652 C C . GLU A 1 218 ? 4.336 9.007 6.284 1.00 59.06 218 GLU A C 1
ATOM 1654 O O . GLU A 1 218 ? 3.869 8.045 5.673 1.00 59.06 218 GLU A O 1
ATOM 1659 N N . LEU A 1 219 ? 3.598 9.765 7.092 1.00 59.22 219 LEU A N 1
ATOM 1660 C CA . LEU A 1 219 ? 2.137 9.820 7.103 1.00 59.22 219 LEU A CA 1
ATOM 1661 C C . LEU A 1 219 ? 1.763 11.295 7.012 1.00 59.22 219 LEU A C 1
ATOM 1663 O O . LEU A 1 219 ? 2.326 12.097 7.766 1.00 59.22 219 LEU A O 1
ATOM 1667 N N . HIS A 1 220 ? 0.832 11.669 6.137 1.00 52.41 220 HIS A N 1
ATOM 1668 C CA . HIS A 1 220 ? 0.298 13.023 6.188 1.00 52.41 220 HIS A CA 1
ATOM 1669 C C . HIS A 1 220 ? -0.635 13.168 7.406 1.00 52.41 220 HIS A C 1
ATOM 1671 O O . HIS A 1 220 ? -1.080 12.172 7.992 1.00 52.41 220 HIS A O 1
ATOM 1677 N N . PRO A 1 221 ? -0.884 14.406 7.876 1.00 52.53 221 PRO A N 1
ATOM 1678 C CA . PRO A 1 221 ? -1.838 14.648 8.950 1.00 52.53 221 PRO A CA 1
ATOM 1679 C C . PRO A 1 221 ? -3.173 13.957 8.685 1.00 52.53 221 PRO A C 1
ATOM 1681 O O . PRO A 1 221 ? -3.682 13.998 7.567 1.00 52.53 221 PRO A O 1
ATOM 1684 N N . TYR A 1 222 ? -3.732 13.350 9.738 1.00 48.34 222 TYR A N 1
ATOM 1685 C CA . TYR A 1 222 ? -5.062 12.753 9.699 1.00 48.34 222 TYR A CA 1
ATOM 1686 C C . TYR A 1 222 ? -6.031 13.764 9.085 1.00 48.34 222 TYR A C 1
ATOM 1688 O O . TYR A 1 222 ? -6.055 14.908 9.564 1.00 48.34 222 TYR A O 1
ATOM 1696 N N . PRO A 1 223 ? -6.798 13.399 8.040 1.00 52.88 223 PRO A N 1
ATOM 1697 C CA . PRO A 1 223 ? -7.777 14.315 7.499 1.00 52.88 223 PRO A CA 1
ATOM 1698 C C . PRO A 1 223 ? -8.731 14.671 8.636 1.00 52.88 223 PRO A C 1
ATOM 1700 O O . PRO A 1 223 ? -9.457 13.829 9.162 1.00 52.88 223 PRO A O 1
ATOM 1703 N N . ARG A 1 224 ? -8.711 15.943 9.044 1.00 48.09 224 ARG A N 1
ATOM 1704 C CA . ARG A 1 224 ? -9.905 16.522 9.642 1.00 48.09 224 ARG A CA 1
ATOM 1705 C C . ARG A 1 224 ? -10.933 16.401 8.533 1.00 48.09 224 ARG A C 1
ATOM 1707 O O . ARG A 1 224 ? -10.637 16.819 7.413 1.00 48.09 224 ARG A O 1
ATOM 1714 N N . ASP A 1 225 ? -12.103 15.850 8.818 1.00 46.31 225 ASP A N 1
ATOM 1715 C CA . ASP A 1 225 ? -13.268 16.320 8.091 1.00 46.31 225 ASP A CA 1
ATOM 1716 C C . ASP A 1 225 ? -13.225 17.843 8.234 1.00 46.31 225 ASP A C 1
ATOM 1718 O O . ASP A 1 225 ? -13.569 18.411 9.272 1.00 46.31 225 ASP A O 1
ATOM 1722 N N . GLU A 1 226 ? -12.696 18.528 7.225 1.00 42.06 226 GLU A N 1
ATOM 1723 C CA . GLU A 1 226 ? -13.070 19.898 6.991 1.00 42.06 226 GLU A CA 1
ATOM 1724 C C . GLU A 1 226 ? -14.523 19.769 6.561 1.00 42.06 226 GLU A C 1
ATOM 1726 O O . GLU A 1 226 ? -14.837 19.687 5.373 1.00 42.06 226 GLU A O 1
ATOM 1731 N N . GLY A 1 227 ? -15.417 19.668 7.554 1.00 40.75 227 GLY A N 1
ATOM 1732 C CA . GLY A 1 227 ? -16.836 19.895 7.349 1.00 40.75 227 GLY A CA 1
ATOM 1733 C C . GLY A 1 227 ? -16.995 21.143 6.481 1.00 40.75 227 GLY A C 1
ATOM 1734 O O . GLY A 1 227 ? -16.091 21.989 6.483 1.00 40.75 227 GLY A O 1
ATOM 1735 N N . PRO A 1 228 ? -18.087 21.238 5.701 1.00 35.12 228 PRO A N 1
ATOM 1736 C CA . PRO A 1 228 ? -18.232 22.249 4.662 1.00 35.12 228 PRO A CA 1
ATOM 1737 C C . PRO A 1 228 ? -17.740 23.584 5.201 1.00 35.12 228 PRO A C 1
ATOM 1739 O O . PRO A 1 228 ? -18.262 24.063 6.209 1.00 35.12 228 PRO A O 1
ATOM 1742 N N . ARG A 1 229 ? -16.669 24.120 4.599 1.00 39.72 229 ARG A N 1
ATOM 1743 C CA . ARG A 1 229 ? -16.177 25.448 4.956 1.00 39.72 229 ARG A CA 1
ATOM 1744 C C . ARG A 1 229 ? -17.355 26.377 4.706 1.00 39.72 229 ARG A C 1
ATOM 1746 O O . ARG A 1 229 ? -17.695 26.624 3.550 1.00 39.72 229 ARG A O 1
ATOM 1753 N N . SER A 1 230 ? -18.031 26.781 5.780 1.00 33.69 230 SER A N 1
ATOM 1754 C CA . SER A 1 230 ? -19.065 27.800 5.696 1.00 33.69 230 SER A CA 1
ATOM 1755 C C . SER A 1 230 ? -18.445 29.006 4.984 1.00 33.69 230 SER A C 1
ATOM 1757 O O . SER A 1 230 ? -17.297 29.338 5.301 1.00 33.69 230 SER A O 1
ATOM 1759 N N . PRO A 1 231 ? -19.142 29.568 3.985 1.00 45.62 231 PRO A N 1
ATOM 1760 C CA . PRO A 1 231 ? -18.622 30.649 3.155 1.00 45.62 231 PRO A CA 1
ATOM 1761 C C . PRO A 1 231 ? -18.223 31.882 3.969 1.00 45.62 231 PRO A C 1
ATOM 1763 O O . PRO A 1 231 ? -18.854 32.132 5.024 1.00 45.62 231 PRO A O 1
#

Nearest PDB structures (foldseek):
  1uuz-assembly2_B  TM=4.170E-01  e=3.350E-01  Pseudomonas aeruginosa
  7obm-assembly1_A  TM=3.364E-01  e=1.785E+00  Homo sapiens
  9bk6-assembly1_A  TM=3.957E-01  e=5.043E+00  synthetic construct

Sequence (231 aa):
MAPFDRTNRRRSARCAWLWLLALTGCRPPAPAGCDGCPGRAVSTQAEAPGREAAIEALRRAVAGDLVGFQGLTGMEDRQLLAAALGPYVRATEEERVRLGWRYRVLTIERTAAPRRIEAWFPVGDGGSLAVLEWEPPPGVDLEGLVGTWGAPDQIVKERRAAPGAVVEELLYVRRGATLSAARPVDQANAGVRSLAHVQLYAPTTVVHWHTRIGAGPELHPYPRDEGPRSP

Solvent-accessible surface area (backbone atoms only — not comparable to full-atom values): 14087 Å² total; per-residue (Å²): 144,83,79,90,78,89,85,86,82,88,85,89,81,92,88,84,82,89,87,84,88,76,96,70,100,70,83,77,81,78,82,83,83,78,91,76,76,81,69,82,77,78,76,75,70,74,72,74,69,54,74,66,55,48,28,51,42,49,32,36,34,54,64,47,53,48,85,86,51,69,36,43,71,92,49,43,46,69,66,53,50,50,65,29,68,50,82,60,80,45,75,49,77,49,79,48,77,48,82,90,40,54,25,41,35,40,40,38,34,33,88,52,72,35,44,50,39,40,38,32,20,43,67,89,66,86,55,35,56,53,38,42,36,34,44,55,42,89,86,50,60,44,64,62,45,42,67,72,71,45,83,55,78,42,77,47,69,72,79,46,77,31,68,69,21,46,25,30,37,40,28,31,31,78,39,8,34,37,41,31,35,31,27,42,68,52,76,93,45,54,85,56,62,42,55,57,32,40,37,38,20,47,54,49,48,69,69,52,36,72,59,63,65,57,79,75,96,75,76,73,64,52,79,68,82,76,60,82,77,76,128

Mean predicted aligned error: 13.81 Å

Foldseek 3Di:
DDDDDDDDDDDDDDDDDDDDDDDDDDDDPDDPDPPDDPDPDPPPPVDDPPLVVLLQQLLCVQQLNPLPAQFCVVVFDPVSVDSSVDDFDDWDWDWDDDLNFIWIWIWTAHPDPVRIKIFTFTPPPSGGTFKIKTFHDPPRDPVVSCVSLDQAPDKAWQPDDAVQWTWIWRHNLQSQKIWIWTAGPDPVRRPDTDGQMIMGGHRDDPVCCVRPPDDDPDTHHDDDPPPPPDD

Organism: Sorangium cellulosum (NCBI:txid56)

pLDDT: mean 75.49, std 21.74, range [32.19, 97.12]